Protein AF-A0A950CA52-F1 (afdb_monomer_lite)

Secondary structure (DSSP, 8-state):
------------------------PPPP----PEEEEEEEEEEEEETTEEEEEEEETTEEEEEEEEEEEEEEEEETTSPPEE--GGG--TT-EEEEEE-TTS-EEEEEEEEEEEEEEEEEEETTEEEETTS-EEEB-HHHHT--PPPPTT-EEEEEE-TTT--EEEEEEESSPPTTSGGG-EEEEEEEEE--TTS-TT---EEEEGGGTT-TTSEEPEEETTTEEEEEEEEETT-EEEEEEESSSGGGBEE-TTS-B-PPEEEE--TT-SEEEEEEE--EETTS--

Structure (mmCIF, N/CA/C/O backbone):
data_AF-A0A950CA52-F1
#
_entry.id   AF-A0A950CA52-F1
#
loop_
_atom_site.group_PDB
_atom_site.id
_atom_site.type_symbol
_atom_site.label_atom_id
_atom_site.label_alt_id
_atom_site.label_comp_id
_atom_site.label_asym_id
_atom_site.label_entity_id
_atom_site.label_seq_id
_atom_site.pdbx_PDB_ins_code
_atom_site.Cartn_x
_atom_site.Cartn_y
_atom_site.Cartn_z
_atom_site.occupancy
_atom_site.B_iso_or_equiv
_atom_site.auth_seq_id
_atom_site.auth_comp_id
_atom_site.auth_asym_id
_atom_site.auth_atom_id
_atom_site.pdbx_PDB_model_num
ATOM 1 N N . MET A 1 1 ? 35.021 -42.970 -104.831 1.00 37.47 1 MET A N 1
ATOM 2 C CA . MET A 1 1 ? 35.526 -41.781 -105.558 1.00 37.47 1 MET A CA 1
ATOM 3 C C . MET A 1 1 ? 34.521 -40.652 -105.396 1.00 37.47 1 MET A C 1
ATOM 5 O O . MET A 1 1 ? 33.370 -40.936 -105.665 1.00 37.47 1 MET A O 1
ATOM 9 N N . ARG A 1 2 ? 34.982 -39.444 -105.008 1.00 37.09 2 ARG A N 1
ATOM 10 C CA . ARG A 1 2 ? 34.342 -38.104 -105.144 1.00 37.09 2 ARG A CA 1
ATOM 11 C C . ARG A 1 2 ? 32.891 -37.949 -104.617 1.00 37.09 2 ARG A C 1
ATOM 13 O O . ARG A 1 2 ? 32.017 -38.696 -104.999 1.00 37.09 2 ARG A O 1
ATOM 20 N N . GLY A 1 3 ? 32.511 -36.960 -103.810 1.00 34.44 3 GLY A N 1
ATOM 21 C CA . GLY A 1 3 ? 33.174 -35.751 -103.340 1.00 34.44 3 GLY A CA 1
ATOM 22 C C . GLY A 1 3 ? 32.160 -34.774 -102.708 1.00 34.44 3 GLY A C 1
ATOM 23 O O . GLY A 1 3 ? 30.957 -34.956 -102.827 1.00 34.44 3 GLY A O 1
ATOM 24 N N . MET A 1 4 ? 32.726 -33.743 -102.074 1.00 33.34 4 MET A N 1
ATOM 25 C CA . MET A 1 4 ? 32.221 -32.375 -101.833 1.00 33.34 4 MET A CA 1
ATOM 26 C C . MET A 1 4 ? 30.939 -32.108 -101.011 1.00 33.34 4 MET A C 1
ATOM 28 O O . MET A 1 4 ? 29.815 -32.197 -101.483 1.00 33.34 4 MET A O 1
ATOM 32 N N . ARG A 1 5 ? 31.216 -31.642 -99.779 1.00 42.09 5 ARG A N 1
ATOM 33 C CA . ARG A 1 5 ? 30.709 -30.463 -99.034 1.00 42.09 5 ARG A CA 1
ATOM 34 C C . ARG A 1 5 ? 29.549 -29.654 -99.637 1.00 42.09 5 ARG A C 1
ATOM 36 O O . ARG A 1 5 ? 29.676 -29.228 -100.772 1.00 42.09 5 ARG A O 1
ATOM 43 N N . PHE A 1 6 ? 28.618 -29.212 -98.781 1.00 33.66 6 PHE A N 1
ATOM 44 C CA . PHE A 1 6 ? 28.333 -27.783 -98.536 1.00 33.66 6 PHE A CA 1
ATOM 45 C C . PHE A 1 6 ? 27.682 -27.578 -97.153 1.00 33.66 6 PHE A C 1
ATOM 47 O O . PHE A 1 6 ? 27.007 -28.457 -96.625 1.00 33.66 6 PHE A O 1
ATOM 54 N N . TRP A 1 7 ? 27.976 -26.428 -96.552 1.00 31.59 7 TRP A N 1
ATOM 55 C CA . TRP A 1 7 ? 27.647 -25.990 -95.192 1.00 31.59 7 TRP A CA 1
ATOM 56 C C . TRP A 1 7 ? 26.477 -25.000 -95.266 1.00 31.59 7 TRP A C 1
ATOM 58 O O . TRP A 1 7 ? 26.488 -24.149 -96.153 1.00 31.59 7 TRP A O 1
ATOM 68 N N . CYS A 1 8 ? 25.519 -25.046 -94.337 1.00 33.34 8 CYS A N 1
ATOM 69 C CA . CYS A 1 8 ? 24.632 -23.910 -94.073 1.00 33.34 8 CYS A CA 1
ATOM 70 C C . CYS A 1 8 ? 24.201 -23.915 -92.597 1.00 33.34 8 CYS A C 1
ATOM 72 O O . CYS A 1 8 ? 23.719 -24.922 -92.087 1.00 33.34 8 CYS A O 1
ATOM 74 N N . HIS A 1 9 ? 24.458 -22.802 -91.907 1.00 34.53 9 HIS A N 1
ATOM 75 C CA . HIS A 1 9 ? 24.122 -22.549 -90.504 1.00 34.53 9 HIS A CA 1
ATOM 76 C C . HIS A 1 9 ? 22.639 -22.196 -90.336 1.00 34.53 9 HIS A C 1
ATOM 78 O O . HIS A 1 9 ? 22.118 -21.374 -91.085 1.00 34.53 9 HIS A O 1
ATOM 84 N N . GLY A 1 10 ? 21.997 -22.743 -89.301 1.00 35.25 10 GLY A N 1
ATOM 85 C CA . GLY A 1 10 ? 20.674 -22.331 -88.834 1.00 35.25 10 GLY A CA 1
ATOM 86 C C . GLY A 1 10 ? 20.576 -22.496 -87.318 1.00 35.25 10 GLY A C 1
ATOM 87 O O . GLY A 1 10 ? 20.565 -23.616 -86.817 1.00 35.25 10 GLY A O 1
ATOM 88 N N . VAL A 1 11 ? 20.561 -21.372 -86.601 1.00 35.72 11 VAL A N 1
ATOM 89 C CA . VAL A 1 11 ? 20.401 -21.271 -85.142 1.00 35.72 11 VAL A CA 1
ATOM 90 C C . VAL A 1 11 ? 18.916 -21.419 -84.799 1.00 35.72 11 VAL A C 1
ATOM 92 O O . VAL A 1 11 ? 18.085 -20.700 -85.349 1.00 35.72 11 VAL A O 1
ATOM 95 N N . LEU A 1 12 ? 18.584 -22.342 -83.893 1.00 32.91 12 LEU A N 1
ATOM 96 C CA . LEU A 1 12 ? 17.225 -22.579 -83.403 1.00 32.91 12 LEU A CA 1
ATOM 97 C C . LEU A 1 12 ? 17.051 -21.886 -82.040 1.00 32.91 12 LEU A C 1
ATOM 99 O O . LEU A 1 12 ? 17.676 -22.284 -81.059 1.00 32.91 12 LEU A O 1
ATOM 103 N N . ILE A 1 13 ? 16.213 -20.848 -81.978 1.00 32.53 13 ILE A N 1
ATOM 104 C CA . ILE A 1 13 ? 15.772 -20.212 -80.728 1.00 32.53 13 ILE A CA 1
ATOM 105 C C . ILE A 1 13 ? 14.425 -20.836 -80.354 1.00 32.53 13 ILE A C 1
ATOM 107 O O . ILE A 1 13 ? 13.433 -20.649 -81.055 1.00 32.53 13 ILE A O 1
ATOM 111 N N . VAL A 1 14 ? 14.396 -21.591 -79.256 1.00 35.31 14 VAL A N 1
ATOM 112 C CA . VAL A 1 14 ? 13.169 -22.137 -78.663 1.00 35.31 14 VAL A CA 1
ATOM 113 C C . VAL A 1 14 ? 12.652 -21.132 -77.635 1.00 35.31 14 VAL A C 1
ATOM 115 O O . VAL A 1 14 ? 13.278 -20.915 -76.600 1.00 35.31 14 VAL A O 1
ATOM 118 N N . ALA A 1 15 ? 11.514 -20.505 -77.931 1.00 32.06 15 ALA A N 1
ATOM 119 C CA . ALA A 1 15 ? 10.781 -19.668 -76.990 1.00 32.06 15 ALA A CA 1
ATOM 120 C C . ALA A 1 15 ? 9.931 -20.562 -76.071 1.00 32.06 15 ALA A C 1
ATOM 122 O O . ALA A 1 15 ? 8.993 -21.214 -76.524 1.00 32.06 15 ALA A O 1
ATOM 123 N N . CYS A 1 16 ? 10.280 -20.603 -74.785 1.00 30.00 16 CYS A N 1
ATOM 124 C CA . CYS A 1 16 ? 9.509 -21.264 -73.736 1.00 30.00 16 CYS A CA 1
ATOM 125 C C . CYS A 1 16 ? 8.606 -20.220 -73.064 1.00 30.00 16 CYS A C 1
ATOM 127 O O . CYS A 1 16 ? 9.090 -19.326 -72.371 1.00 30.00 16 CYS A O 1
ATOM 129 N N . SER A 1 17 ? 7.299 -20.297 -73.306 1.00 34.66 17 SER A N 1
ATOM 130 C CA . SER A 1 17 ? 6.279 -19.466 -72.668 1.00 34.66 17 SER A CA 1
ATOM 131 C C . SER A 1 17 ? 5.801 -20.126 -71.370 1.00 34.66 17 SER A C 1
ATOM 133 O O . SER A 1 17 ? 4.960 -21.021 -71.386 1.00 34.66 17 SER A O 1
ATOM 135 N N . LEU A 1 18 ? 6.321 -19.666 -70.229 1.00 34.28 18 LEU A N 1
ATOM 136 C CA . LEU A 1 18 ? 5.752 -19.954 -68.910 1.00 34.28 18 LEU A CA 1
ATOM 137 C C . LEU A 1 18 ? 4.802 -18.821 -68.507 1.00 34.28 18 LEU A C 1
ATOM 139 O O . LEU A 1 18 ? 5.221 -17.687 -68.287 1.00 34.28 18 LEU A O 1
ATOM 143 N N . ALA A 1 19 ? 3.513 -19.144 -68.412 1.00 35.56 19 ALA A N 1
ATOM 144 C CA . ALA A 1 19 ? 2.508 -18.288 -67.802 1.00 35.56 19 ALA A CA 1
ATOM 145 C C . ALA A 1 19 ? 2.705 -18.283 -66.276 1.00 35.56 19 ALA A C 1
ATOM 147 O O . ALA A 1 19 ? 2.602 -19.324 -65.631 1.00 35.56 19 ALA A O 1
ATOM 148 N N . ALA A 1 20 ? 2.990 -17.116 -65.697 1.00 35.69 20 ALA A N 1
ATOM 149 C CA . ALA A 1 20 ? 3.020 -16.930 -64.251 1.00 35.69 20 ALA A CA 1
ATOM 150 C C . ALA A 1 20 ? 1.610 -16.572 -63.752 1.00 35.69 20 ALA A C 1
ATOM 152 O O . ALA A 1 20 ? 1.122 -15.468 -63.991 1.00 35.69 20 ALA A O 1
ATOM 153 N N . SER A 1 21 ? 0.950 -17.503 -63.059 1.00 34.03 21 SER A N 1
ATOM 154 C CA . SER A 1 21 ? -0.230 -17.206 -62.240 1.00 34.03 21 SER A CA 1
ATOM 155 C C . SER A 1 21 ? 0.193 -16.370 -61.033 1.00 34.03 21 SER A C 1
ATOM 157 O O . SER A 1 21 ? 0.837 -16.871 -60.115 1.00 34.03 21 SER A O 1
ATOM 159 N N . SER A 1 22 ? -0.186 -15.096 -61.011 1.00 31.53 22 SER A N 1
ATOM 160 C CA . SER A 1 22 ? -0.057 -14.220 -59.848 1.00 31.53 22 SER A CA 1
ATOM 161 C C . SER A 1 22 ? -1.222 -14.448 -58.883 1.00 31.53 22 SER A C 1
ATOM 163 O O . SER A 1 22 ? -2.223 -13.735 -58.883 1.00 31.53 22 SER A O 1
ATOM 165 N N . THR A 1 23 ? -1.093 -15.450 -58.015 1.00 36.75 23 THR A N 1
ATOM 166 C CA . THR A 1 23 ? -1.860 -15.468 -56.765 1.00 36.75 23 THR A CA 1
ATOM 167 C C . THR A 1 23 ? -1.258 -14.424 -55.832 1.00 36.75 23 THR A C 1
ATOM 169 O O . THR A 1 23 ? -0.203 -14.658 -55.241 1.00 36.75 23 THR A O 1
ATOM 172 N N . PHE A 1 24 ? -1.914 -13.270 -55.700 1.00 32.59 24 PHE A N 1
ATOM 173 C CA . PHE A 1 24 ? -1.653 -12.349 -54.598 1.00 32.59 24 PHE A CA 1
ATOM 174 C C . PHE A 1 24 ? -2.021 -13.060 -53.293 1.00 32.59 24 PHE A C 1
ATOM 176 O O . PHE A 1 24 ? -3.188 -13.129 -52.916 1.00 32.59 24 PHE A O 1
ATOM 183 N N . HIS A 1 25 ? -1.023 -13.614 -52.608 1.00 35.56 25 HIS A N 1
ATOM 184 C CA . HIS A 1 25 ? -1.151 -13.832 -51.176 1.00 35.56 25 HIS A CA 1
ATOM 185 C C . HIS A 1 25 ? -1.199 -12.448 -50.536 1.00 35.56 25 HIS A C 1
ATOM 187 O O . HIS A 1 25 ? -0.323 -11.618 -50.792 1.00 35.56 25 HIS A O 1
ATOM 193 N N . ALA A 1 26 ? -2.241 -12.184 -49.745 1.00 38.09 26 ALA A N 1
ATOM 194 C CA . ALA A 1 26 ? -2.252 -11.039 -48.850 1.00 38.09 26 ALA A CA 1
ATOM 195 C C . ALA A 1 26 ? -0.912 -11.018 -48.103 1.00 38.09 26 ALA A C 1
ATOM 197 O O . ALA A 1 26 ? -0.508 -12.041 -47.545 1.00 38.09 26 ALA A O 1
ATOM 198 N N . MET A 1 27 ? -0.202 -9.887 -48.158 1.00 32.41 27 MET A N 1
ATOM 199 C CA . MET A 1 27 ? 1.035 -9.716 -47.407 1.00 32.41 27 MET A CA 1
ATOM 200 C C . MET A 1 27 ? 0.738 -10.042 -45.947 1.00 32.41 27 MET A C 1
ATOM 202 O O . MET A 1 27 ? -0.089 -9.381 -45.316 1.00 32.41 27 MET A O 1
ATOM 206 N N . ALA A 1 28 ? 1.386 -11.083 -45.427 1.00 36.78 28 ALA A N 1
ATOM 207 C CA . ALA A 1 28 ? 1.455 -11.283 -43.995 1.00 36.78 28 ALA A CA 1
ATOM 208 C C . ALA A 1 28 ? 1.974 -9.973 -43.385 1.00 36.78 28 ALA A C 1
ATOM 210 O O . ALA A 1 28 ? 2.970 -9.412 -43.843 1.00 36.78 28 ALA A O 1
ATOM 211 N N . LYS A 1 29 ? 1.214 -9.454 -42.420 1.00 38.19 29 LYS A N 1
ATOM 212 C CA . LYS A 1 29 ? 1.507 -8.259 -41.629 1.00 38.19 29 LYS A CA 1
ATOM 213 C C . LYS A 1 29 ? 2.980 -8.301 -41.194 1.00 38.19 29 LYS A C 1
ATOM 215 O O . LYS A 1 29 ? 3.403 -9.306 -40.631 1.00 38.19 29 LYS A O 1
ATOM 220 N N . ALA A 1 30 ? 3.746 -7.262 -41.514 1.00 36.59 30 ALA A N 1
ATOM 221 C CA . ALA A 1 30 ? 5.161 -7.197 -41.174 1.00 36.59 30 ALA A CA 1
ATOM 222 C C . ALA A 1 30 ? 5.358 -7.275 -39.652 1.00 36.59 30 ALA A C 1
ATOM 224 O O . ALA A 1 30 ? 4.787 -6.466 -38.928 1.00 36.59 30 ALA A O 1
ATOM 225 N N . ASP A 1 31 ? 6.166 -8.231 -39.211 1.00 46.16 31 ASP A N 1
ATOM 226 C CA . ASP A 1 31 ? 7.075 -8.122 -38.065 1.00 46.16 31 ASP A CA 1
ATOM 227 C C . ASP A 1 31 ? 8.243 -9.090 -38.345 1.00 46.16 31 ASP A C 1
ATOM 229 O O . ASP A 1 31 ? 7.997 -10.175 -38.885 1.00 46.16 31 ASP A O 1
ATOM 233 N N . PRO A 1 32 ? 9.508 -8.689 -38.102 1.00 48.06 32 PRO A N 1
ATOM 234 C CA . PRO A 1 32 ? 9.930 -8.288 -36.763 1.00 48.06 32 PRO A CA 1
ATOM 235 C C . PRO A 1 32 ? 10.807 -7.025 -36.744 1.00 48.06 32 PRO A C 1
ATOM 237 O O . PRO A 1 32 ? 11.845 -6.952 -37.403 1.00 48.06 32 PRO A O 1
ATOM 240 N N . PHE A 1 33 ? 10.451 -6.046 -35.919 1.00 54.12 33 PHE A N 1
ATOM 241 C CA . PHE A 1 33 ? 11.505 -5.316 -35.215 1.00 54.12 33 PHE A CA 1
ATOM 242 C C . PHE A 1 33 ? 12.082 -6.290 -34.187 1.00 54.12 33 PHE A C 1
ATOM 244 O O . PHE A 1 33 ? 11.319 -6.898 -33.434 1.00 54.12 33 PHE A O 1
ATOM 251 N N . ASP A 1 34 ? 13.398 -6.503 -34.184 1.00 83.88 34 ASP A N 1
ATOM 252 C CA . ASP A 1 34 ? 14.007 -7.324 -33.139 1.00 83.88 34 ASP A CA 1
ATOM 253 C C . ASP A 1 34 ? 13.713 -6.652 -31.795 1.00 83.88 34 ASP A C 1
ATOM 255 O O . ASP A 1 34 ? 13.983 -5.462 -31.613 1.00 83.88 34 ASP A O 1
ATOM 259 N N . THR A 1 35 ? 13.113 -7.392 -30.863 1.00 92.50 35 THR A N 1
ATOM 260 C CA . THR A 1 35 ? 12.842 -6.885 -29.517 1.00 92.50 35 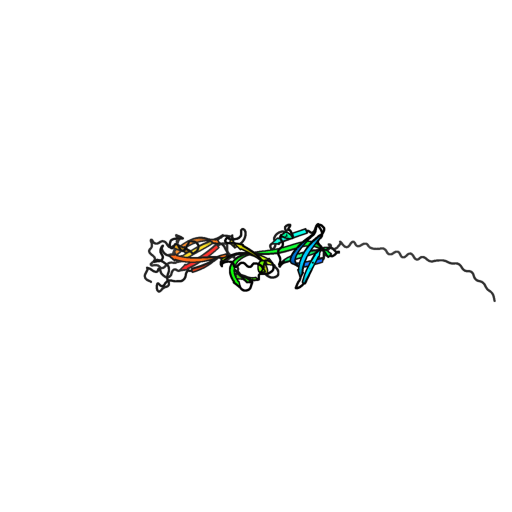THR A CA 1
ATOM 261 C C . THR A 1 35 ? 13.845 -7.431 -28.522 1.00 92.50 35 THR A C 1
ATOM 263 O O . THR A 1 35 ? 14.111 -8.634 -28.509 1.00 92.50 35 THR A O 1
ATOM 266 N N . VAL A 1 36 ? 14.336 -6.575 -27.630 1.00 94.25 36 VAL A N 1
ATOM 267 C CA . VAL A 1 36 ? 15.208 -6.975 -26.519 1.00 94.25 36 VAL A CA 1
ATOM 268 C C . VAL A 1 36 ? 14.496 -6.694 -25.205 1.00 94.25 36 VAL A C 1
ATOM 270 O O . VAL A 1 36 ? 14.234 -5.539 -24.879 1.00 94.25 36 VAL A O 1
ATOM 273 N N . GLN A 1 37 ? 14.198 -7.749 -24.446 1.00 95.00 37 GLN A N 1
ATOM 274 C CA . GLN A 1 37 ? 13.744 -7.635 -23.060 1.00 95.00 37 GLN A CA 1
ATOM 275 C C . GLN A 1 37 ? 14.956 -7.564 -22.135 1.00 95.00 37 GLN A C 1
ATOM 277 O O . GLN A 1 37 ? 15.859 -8.401 -22.229 1.00 95.00 37 GLN A O 1
ATOM 282 N N . ALA A 1 38 ? 14.984 -6.555 -21.272 1.00 95.81 38 ALA A N 1
ATOM 283 C CA . ALA A 1 38 ? 16.099 -6.299 -20.374 1.00 95.81 38 ALA A CA 1
ATOM 284 C C . ALA A 1 38 ? 15.666 -5.426 -19.185 1.00 95.81 38 ALA A C 1
ATOM 286 O O . ALA A 1 38 ? 14.547 -4.913 -19.146 1.00 95.81 38 ALA A O 1
ATOM 287 N N . LEU A 1 39 ? 16.572 -5.232 -18.229 1.00 96.88 39 LEU A N 1
ATOM 288 C CA . LEU A 1 39 ? 16.417 -4.263 -17.148 1.00 96.88 39 LEU A CA 1
ATOM 289 C C . LEU A 1 39 ? 17.141 -2.966 -17.507 1.00 96.88 39 LEU A C 1
ATOM 291 O O . LEU A 1 39 ? 18.290 -2.991 -17.949 1.00 96.88 39 LEU A O 1
ATOM 295 N N . TYR A 1 40 ? 16.494 -1.827 -17.301 1.00 97.81 40 TYR A N 1
ATOM 296 C CA . TYR A 1 40 ? 17.105 -0.518 -17.486 1.00 97.81 40 TYR A CA 1
ATOM 297 C C . TYR A 1 40 ? 18.274 -0.310 -16.516 1.00 97.81 40 TYR A C 1
ATOM 299 O O . TYR A 1 40 ? 18.193 -0.685 -15.346 1.00 97.81 40 TYR A O 1
ATOM 307 N N . VAL A 1 41 ? 19.361 0.308 -16.982 1.00 96.69 41 VAL A N 1
ATOM 308 C CA . VAL A 1 41 ? 20.508 0.675 -16.135 1.00 96.69 41 VAL A CA 1
ATOM 309 C C . VAL A 1 41 ? 20.702 2.186 -16.129 1.00 96.69 41 VAL A C 1
ATOM 311 O O . VAL A 1 41 ? 20.719 2.790 -15.058 1.00 96.69 41 VAL A O 1
ATOM 314 N N . SER A 1 42 ? 20.866 2.788 -17.306 1.00 95.88 42 SER A N 1
ATOM 315 C CA . SER A 1 42 ? 21.081 4.229 -17.458 1.00 95.88 42 SER A CA 1
ATOM 316 C C . SER A 1 42 ? 20.948 4.678 -18.910 1.00 95.88 42 SER A C 1
ATOM 318 O O . SER A 1 42 ? 21.019 3.878 -19.845 1.00 95.88 42 SER A O 1
ATOM 320 N N . GLU A 1 43 ? 20.841 5.984 -19.106 1.00 93.94 43 GLU A N 1
ATOM 321 C CA . GLU A 1 43 ? 20.917 6.661 -20.387 1.00 93.94 43 GLU A CA 1
ATOM 322 C C . GLU A 1 43 ? 22.178 7.526 -20.490 1.00 93.94 43 GLU A C 1
ATOM 324 O O . GLU A 1 43 ? 22.755 7.977 -19.49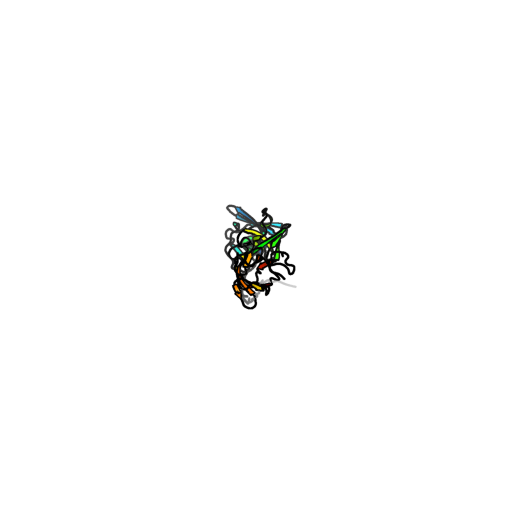9 1.00 93.94 43 GLU A O 1
ATOM 329 N N . ALA A 1 44 ? 22.598 7.800 -21.722 1.00 90.81 44 ALA A N 1
ATOM 330 C CA . ALA A 1 44 ? 23.544 8.869 -21.999 1.00 90.81 44 ALA A CA 1
ATOM 331 C C . ALA A 1 44 ? 23.084 9.649 -23.226 1.00 90.81 44 ALA A C 1
ATOM 333 O O . ALA A 1 44 ? 22.780 9.076 -24.272 1.00 90.81 44 ALA A O 1
ATOM 334 N N . THR A 1 45 ? 23.051 10.972 -23.105 1.00 82.56 45 THR A N 1
ATOM 335 C CA . THR A 1 45 ? 22.708 11.876 -24.203 1.00 82.56 45 THR A CA 1
ATOM 336 C C . THR A 1 45 ? 23.953 12.617 -24.670 1.00 82.56 45 THR A C 1
ATOM 338 O O . THR A 1 45 ? 24.541 13.389 -23.912 1.00 82.56 45 THR A O 1
ATOM 341 N N . ALA A 1 46 ? 24.333 12.417 -25.928 1.00 73.69 46 ALA A N 1
ATOM 342 C CA . ALA A 1 46 ? 25.302 13.241 -26.639 1.00 73.69 46 ALA A CA 1
ATOM 343 C C . ALA A 1 46 ? 24.575 14.121 -27.678 1.00 73.69 46 ALA A C 1
ATOM 345 O O . ALA A 1 46 ? 23.472 13.774 -28.102 1.00 73.69 46 ALA A O 1
ATOM 346 N N . PRO A 1 47 ? 25.182 15.230 -28.146 1.00 67.88 47 PRO A N 1
ATOM 347 C CA . PRO A 1 47 ? 24.543 16.168 -29.080 1.00 67.88 47 PRO A CA 1
ATOM 348 C C . PRO A 1 47 ? 24.000 15.543 -30.375 1.00 67.88 47 PRO A C 1
ATOM 350 O O . PRO A 1 47 ? 23.146 16.135 -31.027 1.00 67.88 47 PRO A O 1
ATOM 353 N N . THR A 1 48 ? 24.506 14.373 -30.767 1.00 68.62 48 THR A N 1
ATOM 354 C CA . THR A 1 48 ? 24.157 13.687 -32.019 1.00 68.62 48 THR A CA 1
ATOM 355 C C . THR A 1 48 ? 23.676 12.248 -31.827 1.00 68.62 48 THR A C 1
ATOM 357 O O . THR A 1 48 ? 23.343 11.598 -32.815 1.00 68.62 48 THR A O 1
ATOM 360 N N . ALA A 1 49 ? 23.647 11.730 -30.594 1.00 76.75 49 ALA A N 1
ATOM 361 C CA . ALA A 1 49 ? 23.247 10.353 -30.319 1.00 76.75 49 ALA A CA 1
ATOM 362 C C . ALA A 1 49 ? 22.822 10.180 -28.857 1.00 76.75 49 ALA A C 1
ATOM 364 O O . ALA A 1 49 ? 23.554 10.561 -27.943 1.00 76.75 49 ALA A O 1
ATOM 365 N N . ALA A 1 50 ? 21.667 9.556 -28.639 1.00 89.69 50 ALA A N 1
ATOM 366 C CA . ALA A 1 50 ? 21.302 9.010 -27.340 1.00 89.69 50 ALA A CA 1
ATOM 367 C C . ALA A 1 50 ? 21.667 7.523 -27.300 1.00 89.69 50 ALA A C 1
ATOM 369 O O . ALA A 1 50 ? 21.547 6.817 -28.306 1.00 89.69 50 ALA A O 1
ATOM 370 N N . THR A 1 51 ? 22.113 7.047 -26.144 1.00 94.88 51 THR A N 1
ATOM 371 C CA . THR A 1 51 ? 22.305 5.623 -25.884 1.00 94.88 51 THR A CA 1
ATOM 372 C C . THR A 1 51 ? 21.530 5.195 -24.656 1.00 94.88 51 THR A C 1
ATOM 374 O O . THR A 1 51 ? 21.458 5.938 -23.677 1.00 94.88 51 THR A O 1
ATOM 377 N N . ILE A 1 52 ? 21.038 3.964 -24.691 1.00 96.75 52 ILE A N 1
ATOM 378 C CA . ILE A 1 52 ? 20.430 3.285 -23.555 1.00 96.75 52 ILE A CA 1
ATOM 379 C C . ILE A 1 52 ? 21.315 2.115 -23.134 1.00 96.75 52 ILE A C 1
ATOM 381 O O . ILE A 1 52 ? 21.751 1.313 -23.964 1.00 96.75 52 ILE A O 1
ATOM 385 N N . THR A 1 53 ? 21.594 2.039 -21.839 1.00 97.50 53 THR A N 1
ATOM 386 C CA . THR A 1 53 ? 22.308 0.937 -21.203 1.00 97.50 53 THR A CA 1
ATOM 387 C C . THR A 1 53 ? 21.289 0.053 -20.507 1.00 97.50 53 THR A C 1
ATOM 389 O O . THR A 1 53 ? 20.498 0.529 -19.689 1.00 97.50 53 THR A O 1
ATOM 392 N N . VAL A 1 54 ? 21.313 -1.236 -20.824 1.00 97.44 54 VAL A N 1
ATOM 393 C CA . VAL A 1 54 ? 20.426 -2.238 -20.233 1.00 97.44 54 VAL A CA 1
ATOM 394 C C . VAL A 1 54 ? 21.223 -3.438 -19.745 1.00 97.44 54 VAL A C 1
ATOM 396 O O . VAL A 1 54 ? 22.303 -3.734 -20.255 1.00 97.44 54 VAL A O 1
ATOM 399 N N . GLN A 1 55 ? 20.682 -4.147 -18.766 1.00 95.88 55 GLN A N 1
ATOM 400 C CA . GLN A 1 55 ? 21.200 -5.418 -18.296 1.00 95.88 55 GLN A CA 1
ATOM 401 C C . GLN A 1 55 ? 20.297 -6.546 -18.793 1.00 95.88 55 GLN A C 1
ATOM 403 O O . GLN A 1 55 ? 19.098 -6.566 -18.519 1.00 95.88 55 GLN A O 1
ATOM 408 N N . GLN A 1 56 ? 20.888 -7.490 -19.514 1.00 92.31 56 GLN A N 1
ATOM 409 C CA . GLN A 1 56 ? 20.253 -8.734 -19.923 1.00 92.31 56 GLN A CA 1
ATOM 410 C C . GLN A 1 56 ? 21.028 -9.876 -19.272 1.00 92.31 56 GLN A C 1
ATOM 412 O O . GLN A 1 56 ? 22.231 -10.023 -19.506 1.00 92.31 56 GLN A O 1
ATOM 417 N N . ASP A 1 57 ? 20.354 -10.644 -18.420 1.00 85.62 57 ASP A N 1
ATOM 418 C CA . ASP A 1 57 ? 20.988 -11.630 -17.543 1.00 85.62 57 ASP A CA 1
ATOM 419 C C . ASP A 1 57 ? 22.141 -10.986 -16.737 1.00 85.62 57 ASP A C 1
ATOM 421 O O . ASP A 1 57 ? 21.947 -9.975 -16.060 1.00 85.62 57 ASP A O 1
ATOM 425 N N . ASP A 1 58 ? 23.360 -11.515 -16.852 1.00 86.19 58 ASP A N 1
ATOM 426 C CA . ASP A 1 58 ? 24.567 -10.992 -16.196 1.00 86.19 58 ASP A CA 1
ATOM 427 C C . ASP A 1 58 ? 25.400 -10.065 -17.105 1.00 86.19 58 ASP A C 1
ATOM 429 O O . ASP A 1 58 ? 26.575 -9.800 -16.835 1.00 86.19 58 ASP A O 1
ATOM 433 N N . ARG A 1 59 ? 24.836 -9.595 -18.226 1.00 93.25 59 ARG A N 1
ATOM 434 C CA . ARG A 1 59 ? 25.550 -8.774 -19.213 1.00 93.25 59 ARG A CA 1
ATOM 435 C C . ARG A 1 59 ? 24.956 -7.383 -19.330 1.00 93.25 59 ARG A C 1
ATOM 437 O O . ARG A 1 59 ? 23.759 -7.214 -19.535 1.00 93.25 59 ARG A O 1
ATOM 444 N N . VAL A 1 60 ? 25.832 -6.385 -19.283 1.00 95.56 60 VAL A N 1
ATOM 445 C CA . VAL A 1 60 ? 25.487 -4.993 -19.571 1.00 95.56 60 VAL A CA 1
ATOM 446 C C . VAL A 1 60 ? 25.698 -4.728 -21.057 1.00 95.56 60 VAL A C 1
ATOM 448 O O . VAL A 1 60 ? 26.780 -4.966 -21.593 1.00 95.56 60 VAL A O 1
ATOM 451 N N . MET A 1 61 ? 24.655 -4.231 -21.708 1.00 95.88 61 MET A N 1
ATOM 452 C CA . MET A 1 61 ? 24.605 -3.934 -23.133 1.00 95.88 61 MET A CA 1
ATOM 453 C C . MET A 1 61 ? 24.293 -2.453 -23.332 1.00 95.88 61 MET A C 1
ATOM 455 O O . MET A 1 61 ? 23.504 -1.874 -22.588 1.00 95.88 61 MET A O 1
ATOM 459 N N . VAL A 1 62 ? 24.890 -1.844 -24.355 1.00 96.00 62 VAL A N 1
ATOM 460 C CA . VAL A 1 62 ? 24.651 -0.444 -24.723 1.00 96.00 62 VAL A CA 1
ATOM 461 C C . VAL A 1 62 ? 24.120 -0.403 -26.146 1.00 96.00 62 VAL A C 1
ATOM 463 O O . VAL A 1 62 ? 24.737 -0.968 -27.048 1.00 96.00 62 VAL A O 1
ATOM 466 N N . TYR A 1 63 ? 23.005 0.291 -26.349 1.00 95.31 63 TYR A N 1
ATOM 467 C CA . TYR A 1 63 ? 22.389 0.472 -27.658 1.00 95.31 63 TYR A CA 1
ATOM 468 C C . TYR A 1 63 ? 22.318 1.948 -28.025 1.00 95.31 63 TYR A C 1
ATOM 470 O O . TYR A 1 63 ? 21.956 2.788 -27.201 1.00 95.31 63 TYR A O 1
ATOM 478 N N . SER A 1 64 ? 22.625 2.266 -29.280 1.00 95.31 64 SER A N 1
ATOM 479 C CA . SER A 1 64 ? 22.351 3.586 -29.847 1.00 95.31 64 SER A CA 1
ATOM 480 C C . SER A 1 64 ? 20.878 3.713 -30.219 1.00 95.31 64 SER A C 1
ATOM 482 O O . SER A 1 64 ? 20.261 2.759 -30.693 1.00 95.31 64 SER A O 1
ATOM 484 N N . MET A 1 65 ? 20.323 4.905 -30.034 1.00 94.75 65 MET A N 1
ATOM 485 C CA . MET A 1 65 ? 18.916 5.200 -30.287 1.00 94.75 65 MET A CA 1
ATOM 486 C C . MET A 1 65 ? 18.761 6.124 -31.489 1.00 94.75 65 MET A C 1
ATOM 488 O O . MET A 1 65 ? 19.618 6.975 -31.747 1.00 94.75 65 MET A O 1
ATOM 492 N N . THR A 1 66 ? 17.656 5.980 -32.214 1.00 93.31 66 THR A N 1
ATOM 493 C CA . THR A 1 66 ? 17.251 6.974 -33.208 1.00 93.31 66 THR A CA 1
ATOM 494 C C . THR A 1 66 ? 16.711 8.225 -32.513 1.00 93.31 66 THR A C 1
ATOM 496 O O . THR A 1 66 ? 16.237 8.180 -31.378 1.00 93.31 66 THR A O 1
ATOM 499 N N . THR A 1 67 ? 16.788 9.378 -33.180 1.00 89.75 67 THR A N 1
ATOM 500 C CA . THR A 1 67 ? 16.321 10.659 -32.616 1.00 89.75 67 THR A CA 1
ATOM 501 C C . THR A 1 67 ? 14.806 10.722 -32.425 1.00 89.75 67 THR A C 1
ATOM 503 O O . THR A 1 67 ? 14.320 11.555 -31.670 1.00 89.75 67 THR A O 1
ATOM 506 N N . ASP A 1 68 ? 14.067 9.872 -33.133 1.00 90.25 68 ASP A N 1
ATOM 507 C CA . ASP A 1 68 ? 12.611 9.741 -33.104 1.00 90.25 68 ASP A CA 1
ATOM 508 C C . ASP A 1 68 ? 12.134 8.537 -32.278 1.00 90.25 68 ASP A C 1
ATOM 510 O O . ASP A 1 68 ? 10.959 8.176 -32.351 1.00 90.25 68 ASP A O 1
ATOM 514 N N . ALA A 1 69 ? 13.025 7.914 -31.496 1.00 93.38 69 ALA A N 1
ATOM 515 C CA . ALA A 1 69 ? 12.682 6.735 -30.719 1.00 93.38 69 ALA A CA 1
ATOM 516 C C . ALA A 1 69 ? 11.516 7.015 -29.754 1.00 93.38 69 ALA A C 1
ATOM 518 O O . ALA A 1 69 ? 11.583 7.913 -28.911 1.00 93.38 69 ALA A O 1
ATOM 519 N N . ALA A 1 70 ? 10.443 6.232 -29.866 1.00 95.44 70 ALA A N 1
ATOM 520 C CA . ALA A 1 70 ? 9.248 6.417 -29.052 1.00 95.44 70 ALA A CA 1
ATOM 521 C C . ALA A 1 70 ? 9.417 5.766 -27.675 1.00 95.44 70 ALA A C 1
ATOM 523 O O . ALA A 1 70 ? 9.655 4.565 -27.581 1.00 95.44 70 ALA A O 1
ATOM 524 N N . ILE A 1 71 ? 9.244 6.539 -26.604 1.00 96.94 71 ILE A N 1
ATOM 525 C CA . ILE A 1 71 ? 9.288 6.023 -25.231 1.00 96.94 71 ILE A CA 1
ATOM 526 C C . ILE A 1 71 ? 7.868 5.944 -24.695 1.00 96.94 71 ILE A C 1
ATOM 528 O O . ILE A 1 71 ? 7.121 6.927 -24.760 1.00 96.94 71 ILE A O 1
ATOM 532 N N . ARG A 1 72 ? 7.481 4.780 -24.179 1.00 97.31 72 ARG A N 1
ATOM 533 C CA . ARG A 1 72 ? 6.153 4.557 -23.614 1.00 97.31 72 ARG A CA 1
ATOM 534 C C . ARG A 1 72 ? 6.236 3.801 -22.305 1.00 97.31 72 ARG A C 1
ATOM 536 O O . ARG A 1 72 ? 7.075 2.924 -22.135 1.00 97.31 72 ARG A O 1
ATOM 543 N N . GLU A 1 73 ? 5.311 4.107 -21.412 1.00 96.25 73 GLU A N 1
ATOM 544 C CA . GLU A 1 73 ? 5.176 3.422 -20.132 1.00 96.25 73 GLU A CA 1
ATOM 545 C C . GLU A 1 73 ? 3.717 3.071 -19.832 1.00 96.25 73 GLU A C 1
ATOM 547 O O . GLU A 1 73 ? 2.786 3.713 -20.339 1.00 96.25 73 GLU A O 1
ATOM 552 N N . ARG A 1 74 ? 3.506 2.034 -19.018 1.00 94.19 74 ARG A N 1
ATOM 553 C CA . ARG A 1 74 ? 2.196 1.720 -18.439 1.00 94.19 74 ARG A CA 1
ATOM 554 C C . ARG A 1 74 ? 2.316 0.994 -17.106 1.00 94.19 74 ARG A C 1
ATOM 556 O O . ARG A 1 74 ? 3.214 0.176 -16.900 1.00 94.19 74 ARG A O 1
ATOM 563 N N . SER A 1 75 ? 1.317 1.211 -16.252 1.00 92.06 75 SER A N 1
ATOM 564 C CA . SER A 1 75 ? 1.115 0.400 -15.055 1.00 92.06 75 SER A CA 1
ATOM 565 C C . SER A 1 75 ? 0.088 -0.709 -15.298 1.00 92.06 75 SER A C 1
ATOM 567 O O . SER A 1 75 ? -1.061 -0.424 -15.637 1.00 92.06 75 SER A O 1
ATOM 569 N N . GLY A 1 76 ? 0.481 -1.969 -15.108 1.00 87.12 76 GLY A N 1
ATOM 570 C CA . GLY A 1 76 ? -0.379 -3.136 -15.306 1.00 87.12 76 GLY A CA 1
ATOM 571 C C . GLY A 1 76 ? -0.991 -3.153 -16.708 1.00 87.12 76 GLY A C 1
ATOM 572 O O . GLY A 1 76 ? -0.268 -3.095 -17.704 1.00 87.12 76 GLY A O 1
ATOM 573 N N . ASP A 1 77 ? -2.323 -3.187 -16.765 1.00 85.94 77 ASP A N 1
ATOM 574 C CA . ASP A 1 77 ? -3.112 -3.184 -18.005 1.00 85.94 77 ASP A CA 1
ATOM 575 C C . ASP A 1 77 ? -3.609 -1.785 -18.411 1.00 85.94 77 ASP A C 1
ATOM 577 O O . ASP A 1 77 ? -4.478 -1.654 -19.277 1.00 85.94 77 ASP A O 1
ATOM 581 N N . ALA A 1 78 ? -3.085 -0.722 -17.791 1.00 89.88 78 ALA A N 1
ATOM 582 C CA . ALA A 1 78 ? -3.419 0.641 -18.181 1.00 89.88 78 ALA A CA 1
ATOM 583 C C . ALA A 1 78 ? -3.028 0.927 -19.643 1.00 89.88 78 ALA A C 1
ATOM 585 O O . ALA A 1 78 ? -2.176 0.263 -20.245 1.00 89.88 78 ALA A O 1
ATOM 586 N N . ALA A 1 79 ? -3.656 1.955 -20.215 1.00 93.62 79 ALA A N 1
ATOM 587 C CA . ALA A 1 79 ? -3.289 2.445 -21.535 1.0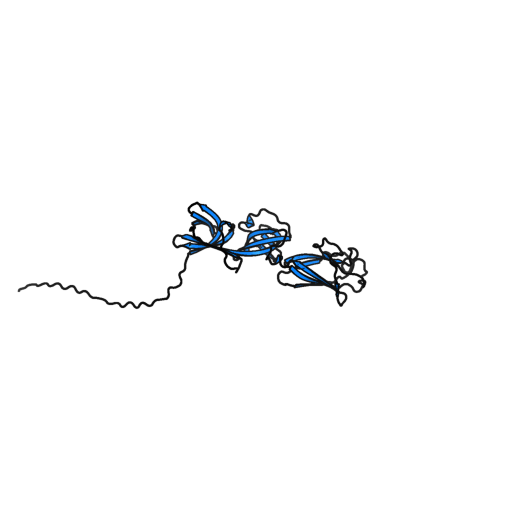0 93.62 79 ALA A CA 1
ATOM 588 C C . ALA A 1 79 ? -1.836 2.942 -21.538 1.00 93.62 79 ALA A C 1
ATOM 590 O O . ALA A 1 79 ? -1.400 3.592 -20.589 1.00 93.62 79 ALA A O 1
ATOM 591 N N . TRP A 1 80 ? -1.116 2.664 -22.626 1.00 95.50 80 TRP A N 1
ATOM 592 C CA . TRP A 1 80 ? 0.223 3.201 -22.848 1.00 95.50 80 TRP A CA 1
ATOM 593 C C . TRP A 1 80 ? 0.206 4.726 -22.852 1.00 95.50 80 TRP A C 1
ATOM 595 O O . TRP A 1 80 ? -0.643 5.348 -23.497 1.00 95.50 80 TRP A O 1
ATOM 605 N N . GLN A 1 81 ? 1.175 5.314 -22.164 1.00 95.81 81 GLN A N 1
ATOM 606 C CA . GLN A 1 81 ? 1.382 6.753 -22.099 1.00 95.81 81 GLN A CA 1
ATOM 607 C C . GLN A 1 81 ? 2.756 7.094 -22.670 1.00 95.81 81 GLN A C 1
ATOM 609 O O . GLN A 1 81 ? 3.669 6.272 -22.618 1.00 95.81 81 GLN A O 1
ATOM 614 N N . THR A 1 82 ? 2.905 8.294 -23.232 1.00 96.44 82 THR A N 1
ATOM 615 C CA . THR A 1 82 ? 4.217 8.799 -23.656 1.00 96.44 82 THR A CA 1
ATOM 616 C C . THR A 1 82 ? 5.103 9.001 -22.430 1.00 96.44 82 THR A C 1
ATOM 618 O O . THR A 1 82 ? 4.710 9.725 -21.515 1.00 96.44 82 THR A O 1
ATOM 621 N N . GLY A 1 83 ? 6.283 8.384 -22.436 1.00 92.56 83 GLY A N 1
ATOM 622 C CA . GLY A 1 83 ? 7.277 8.465 -21.367 1.00 92.56 83 GLY A CA 1
ATOM 623 C C . GLY A 1 83 ? 8.524 9.262 -21.763 1.00 92.56 83 GLY A C 1
ATOM 624 O O . GLY A 1 83 ? 8.591 9.874 -22.831 1.00 92.56 83 GLY A O 1
ATOM 625 N N . SER A 1 84 ? 9.533 9.227 -20.894 1.00 92.81 84 SER A N 1
ATOM 626 C CA . SER A 1 84 ? 10.871 9.785 -21.128 1.00 92.81 84 SER A CA 1
ATOM 627 C C . SER A 1 84 ? 11.922 8.839 -20.559 1.00 92.81 84 SER A C 1
ATOM 629 O O . SER A 1 84 ? 11.711 8.275 -19.489 1.00 92.81 84 SER A O 1
ATOM 631 N N . LEU A 1 85 ? 13.077 8.715 -21.221 1.00 91.81 85 LEU A N 1
ATOM 632 C CA . LEU A 1 85 ? 14.210 7.941 -20.690 1.00 91.81 85 LEU A CA 1
ATOM 633 C C . LEU A 1 85 ? 14.651 8.442 -19.315 1.00 91.81 85 LEU A C 1
ATOM 635 O O . LEU A 1 85 ? 14.941 7.643 -18.439 1.00 91.81 85 LEU A O 1
ATOM 639 N N . SER A 1 86 ? 14.604 9.759 -19.104 1.00 91.44 86 SER A N 1
ATOM 640 C CA . SER A 1 86 ? 14.984 10.394 -17.839 1.00 91.44 86 SER A CA 1
ATOM 641 C C . SER A 1 86 ? 14.051 10.076 -16.667 1.00 91.44 86 SER A C 1
ATOM 643 O O . SER A 1 86 ? 14.316 10.502 -15.546 1.00 91.44 86 SER A O 1
ATOM 645 N N . HIS A 1 87 ? 12.906 9.437 -16.924 1.00 92.00 87 HIS A N 1
ATOM 646 C CA . HIS A 1 87 ? 11.989 8.975 -15.883 1.00 92.00 87 HIS A CA 1
ATOM 647 C C . HIS A 1 87 ? 12.166 7.489 -15.569 1.00 92.00 87 HIS A C 1
ATOM 649 O O . HIS A 1 87 ? 11.628 7.037 -14.561 1.00 92.00 87 HIS A O 1
ATOM 655 N N . LEU A 1 88 ? 12.912 6.755 -16.400 1.00 95.50 88 LEU A N 1
ATOM 656 C CA . LEU A 1 88 ? 13.226 5.362 -16.133 1.00 95.50 88 LEU A CA 1
ATOM 657 C C . LEU A 1 88 ? 14.229 5.267 -14.988 1.00 95.50 88 LEU A C 1
ATOM 659 O O . LEU A 1 88 ? 15.120 6.107 -14.831 1.00 95.50 88 LEU A O 1
ATOM 663 N N . VAL A 1 89 ? 14.100 4.213 -14.195 1.00 96.25 89 VAL A N 1
ATOM 664 C CA . VAL A 1 89 ? 14.964 3.972 -13.037 1.00 96.25 89 VAL A CA 1
ATOM 665 C C . VAL A 1 89 ? 15.679 2.634 -13.155 1.00 96.25 89 VAL A C 1
ATOM 667 O O . VAL A 1 89 ? 15.194 1.692 -13.777 1.00 96.25 89 VAL A O 1
ATOM 670 N N . ALA A 1 90 ? 16.879 2.540 -12.578 1.00 96.62 90 ALA A N 1
ATOM 671 C CA . ALA A 1 90 ? 17.676 1.320 -12.655 1.00 96.62 90 ALA A CA 1
ATOM 672 C C . ALA A 1 90 ? 16.880 0.104 -12.142 1.00 96.62 90 ALA A C 1
ATOM 674 O O . ALA A 1 90 ? 16.245 0.172 -11.091 1.00 96.62 90 ALA A O 1
ATOM 675 N N . GLY A 1 91 ? 16.944 -1.014 -12.865 1.00 95.88 91 GLY A N 1
ATOM 676 C CA . GLY A 1 91 ? 16.186 -2.234 -12.586 1.00 95.88 91 GLY A CA 1
ATOM 677 C C . GLY A 1 91 ? 14.762 -2.256 -13.149 1.00 95.88 91 GLY A C 1
ATOM 678 O O . GLY A 1 91 ? 14.085 -3.265 -12.983 1.00 95.88 91 GLY A O 1
ATOM 679 N N . GLU A 1 92 ? 14.298 -1.193 -13.806 1.00 97.56 92 GLU A N 1
ATOM 680 C CA . GLU A 1 92 ? 12.977 -1.170 -14.436 1.00 97.56 92 GLU A CA 1
ATOM 681 C C . GLU A 1 92 ? 12.925 -2.088 -15.673 1.00 97.56 92 GLU A C 1
ATOM 683 O O . GLU A 1 92 ? 13.815 -2.008 -16.527 1.00 97.56 92 GLU A O 1
ATOM 688 N N . PRO A 1 93 ? 11.915 -2.967 -15.806 1.00 97.12 93 PRO A N 1
ATOM 689 C CA . PRO A 1 93 ? 11.791 -3.849 -16.960 1.00 97.12 93 PRO A CA 1
ATOM 690 C C . PRO A 1 93 ? 11.395 -3.067 -18.218 1.00 97.12 93 PRO A C 1
ATOM 692 O O . PRO A 1 93 ? 10.369 -2.381 -18.259 1.00 97.12 93 PRO A O 1
ATOM 695 N N . VAL A 1 94 ? 12.196 -3.222 -19.272 1.00 97.62 94 VAL A N 1
ATOM 696 C CA . VAL A 1 94 ? 11.997 -2.558 -20.562 1.00 97.62 94 VAL A CA 1
ATOM 697 C C . VAL A 1 94 ? 12.030 -3.549 -21.721 1.00 97.62 94 VAL A C 1
ATOM 699 O O . VAL A 1 94 ? 12.759 -4.542 -21.712 1.00 97.62 94 VAL A O 1
ATOM 702 N N . THR A 1 95 ? 11.251 -3.249 -22.757 1.00 97.25 95 THR A N 1
ATOM 703 C CA . THR A 1 95 ? 11.355 -3.874 -24.077 1.00 97.25 95 THR A CA 1
ATOM 704 C C . THR A 1 95 ? 11.866 -2.839 -25.069 1.00 97.25 95 THR A C 1
ATOM 706 O O . THR A 1 95 ? 11.209 -1.828 -25.320 1.00 97.25 95 THR A O 1
ATOM 709 N N . LEU A 1 96 ? 13.048 -3.084 -25.626 1.00 97.19 96 LEU A N 1
ATOM 710 C CA . LEU A 1 96 ? 13.622 -2.267 -26.690 1.00 97.19 96 LEU A CA 1
ATOM 711 C C . LEU A 1 96 ? 13.122 -2.771 -28.041 1.00 97.19 96 LEU A C 1
ATOM 713 O O . LEU A 1 96 ? 13.104 -3.978 -28.260 1.00 97.19 96 LEU A O 1
ATOM 717 N N . HIS A 1 97 ? 12.793 -1.858 -28.950 1.00 96.38 97 HIS A N 1
ATOM 718 C CA . HIS A 1 97 ? 12.413 -2.153 -30.335 1.00 96.38 97 HIS A CA 1
ATOM 719 C C . HIS A 1 97 ? 13.523 -1.701 -31.276 1.00 96.38 97 HIS A C 1
ATOM 721 O O . HIS A 1 97 ? 13.808 -0.503 -31.356 1.00 96.38 97 HIS A O 1
ATOM 727 N N . LEU A 1 98 ? 14.163 -2.632 -31.980 1.00 95.38 98 LEU A N 1
ATOM 728 C CA . LEU A 1 98 ? 15.321 -2.351 -32.824 1.00 95.38 98 LEU A CA 1
ATOM 729 C C . LEU A 1 98 ? 14.948 -2.378 -34.306 1.00 95.38 98 LEU A C 1
ATOM 731 O O . LEU A 1 98 ? 14.205 -3.244 -34.764 1.00 95.38 98 LEU A O 1
ATOM 735 N N . ASN A 1 99 ? 15.509 -1.451 -35.082 1.00 93.25 99 ASN A N 1
ATOM 736 C CA . ASN A 1 99 ? 15.454 -1.528 -36.541 1.00 93.25 99 ASN A CA 1
ATOM 737 C C . ASN A 1 99 ? 16.476 -2.538 -37.094 1.00 93.25 99 ASN A C 1
ATOM 739 O O . ASN A 1 99 ? 17.357 -3.011 -36.382 1.00 93.25 99 ASN A O 1
ATOM 743 N N . GLY A 1 100 ? 16.418 -2.809 -38.402 1.00 88.19 100 GLY A N 1
ATOM 744 C CA . GLY A 1 100 ? 17.337 -3.746 -39.066 1.00 88.19 100 GLY A CA 1
ATOM 745 C C . GLY A 1 100 ? 18.824 -3.351 -39.049 1.00 88.19 100 GLY A C 1
ATOM 746 O O . GLY A 1 100 ? 19.658 -4.136 -39.486 1.00 88.19 100 GLY A O 1
ATOM 747 N N . ALA A 1 101 ? 19.169 -2.153 -38.564 1.00 89.50 101 ALA A N 1
ATOM 748 C CA . ALA A 1 101 ? 20.544 -1.705 -38.346 1.00 89.50 101 ALA A CA 1
ATOM 749 C C . ALA A 1 101 ? 20.975 -1.779 -36.863 1.00 89.50 101 ALA A C 1
ATOM 751 O O . ALA A 1 101 ? 22.093 -1.389 -36.536 1.00 89.50 101 ALA A O 1
ATOM 752 N N . GLY A 1 102 ? 20.112 -2.279 -35.971 1.00 90.12 102 GLY A N 1
ATOM 753 C CA . GLY A 1 102 ? 20.394 -2.449 -34.544 1.00 90.12 102 GLY A CA 1
ATOM 754 C C . GLY A 1 102 ? 20.203 -1.190 -33.692 1.00 90.12 102 GLY A C 1
ATOM 755 O O . GLY A 1 102 ? 20.562 -1.199 -32.516 1.00 90.12 102 GLY A O 1
ATOM 756 N N . TYR A 1 103 ? 19.643 -0.111 -34.250 1.00 93.69 103 TYR A N 1
ATOM 757 C CA . TYR A 1 103 ? 19.310 1.087 -33.475 1.00 93.69 103 TYR A CA 1
ATOM 758 C C . TYR A 1 103 ? 17.952 0.934 -32.801 1.00 93.69 103 TYR A C 1
ATOM 760 O O . TYR A 1 103 ? 16.994 0.465 -33.419 1.00 93.69 103 TYR A O 1
ATOM 768 N N . VAL A 1 104 ? 17.855 1.404 -31.560 1.00 96.19 104 VAL A N 1
ATOM 769 C CA . VAL A 1 104 ? 16.597 1.435 -30.812 1.00 96.19 104 VAL A CA 1
ATOM 770 C C . VAL A 1 104 ? 15.702 2.534 -31.375 1.00 96.19 104 VAL A C 1
ATOM 772 O O . VAL A 1 104 ? 16.071 3.705 -31.391 1.00 96.19 104 VAL A O 1
ATOM 775 N N . THR A 1 105 ? 14.520 2.126 -31.817 1.00 95.56 105 THR A N 1
ATOM 776 C CA . THR A 1 105 ? 13.441 2.969 -32.357 1.00 95.56 105 THR A CA 1
ATOM 777 C C . THR A 1 105 ? 12.270 3.115 -31.387 1.00 95.56 105 THR A C 1
ATOM 779 O O . THR A 1 105 ? 11.377 3.932 -31.599 1.00 95.56 105 THR A O 1
ATOM 782 N N . GLY A 1 106 ? 12.271 2.360 -30.290 1.00 96.31 106 GLY A N 1
ATOM 783 C CA . GLY A 1 106 ? 11.307 2.539 -29.217 1.00 96.31 106 GLY A CA 1
ATOM 784 C C . GLY A 1 106 ? 11.683 1.789 -27.949 1.00 96.31 106 GLY A C 1
ATOM 785 O O . GLY A 1 106 ? 12.431 0.811 -27.994 1.00 96.31 106 GLY A O 1
ATOM 786 N N . VAL A 1 107 ? 11.158 2.260 -26.824 1.00 97.69 107 VAL A N 1
ATOM 787 C CA . VAL A 1 107 ? 11.327 1.662 -25.498 1.00 97.69 107 VAL A CA 1
ATOM 788 C C . VAL A 1 107 ? 9.965 1.601 -24.827 1.00 97.69 107 VAL A C 1
ATOM 790 O O . VAL A 1 107 ? 9.316 2.629 -24.643 1.00 97.69 107 VAL A O 1
ATOM 793 N N . ASP A 1 108 ? 9.559 0.397 -24.450 1.00 97.56 108 ASP A N 1
ATOM 794 C CA . ASP A 1 108 ? 8.325 0.137 -23.721 1.00 97.56 108 ASP A CA 1
ATOM 795 C C . ASP A 1 108 ? 8.660 -0.315 -22.294 1.00 97.56 108 ASP A C 1
ATOM 797 O O . ASP A 1 108 ? 9.260 -1.374 -22.110 1.00 97.56 108 ASP A O 1
ATOM 801 N N . ALA A 1 109 ? 8.257 0.463 -21.289 1.00 97.56 109 ALA A N 1
ATOM 802 C CA . ALA A 1 109 ? 8.377 0.121 -19.872 1.00 97.56 109 ALA A CA 1
ATOM 803 C C . ALA A 1 109 ? 7.025 -0.343 -19.305 1.00 97.56 109 ALA A C 1
ATOM 805 O O . ALA A 1 109 ? 5.996 0.312 -19.494 1.00 97.56 109 ALA A O 1
ATOM 806 N N . GLN A 1 110 ? 6.997 -1.478 -18.607 1.00 96.12 110 GLN A N 1
ATOM 807 C CA . GLN A 1 110 ? 5.766 -1.996 -18.005 1.00 96.12 110 GLN A CA 1
ATOM 808 C C . GLN A 1 110 ? 6.006 -2.493 -16.585 1.00 96.12 110 GLN A C 1
ATOM 810 O O . GLN A 1 110 ? 6.772 -3.423 -16.364 1.00 96.12 110 GLN A O 1
ATOM 815 N N . TYR A 1 111 ? 5.260 -1.941 -15.634 1.00 95.75 111 TYR A N 1
ATOM 816 C CA . TYR A 1 111 ? 5.411 -2.246 -14.213 1.00 95.75 111 TYR A CA 1
ATOM 817 C C . TYR A 1 111 ? 4.064 -2.384 -13.507 1.00 95.75 111 TYR A C 1
ATOM 819 O O . TYR A 1 111 ? 3.027 -1.961 -14.007 1.00 95.75 111 TYR A O 1
ATOM 827 N N . THR A 1 112 ? 4.054 -2.953 -12.307 1.00 92.94 112 THR A N 1
ATOM 828 C CA . THR A 1 112 ? 2.889 -2.951 -11.412 1.00 92.94 112 THR A CA 1
ATOM 829 C C . THR A 1 112 ? 3.123 -1.975 -10.270 1.00 92.94 112 THR A C 1
ATOM 831 O O . THR A 1 112 ? 4.170 -2.011 -9.631 1.00 92.94 112 THR A O 1
ATOM 834 N N . VAL A 1 113 ? 2.142 -1.119 -9.977 1.00 91.75 113 VAL A N 1
ATOM 835 C CA . VAL A 1 113 ? 2.197 -0.244 -8.799 1.00 91.75 113 VAL A CA 1
ATOM 836 C C . VAL A 1 113 ? 1.538 -0.944 -7.616 1.00 91.75 113 VAL A C 1
ATOM 838 O O . VAL A 1 113 ? 0.358 -1.291 -7.666 1.00 91.75 113 VAL A O 1
ATOM 841 N N . VAL A 1 114 ? 2.278 -1.101 -6.518 1.00 88.44 114 VAL A N 1
ATOM 842 C CA . VAL A 1 114 ? 1.767 -1.665 -5.261 1.00 88.44 114 VAL A CA 1
ATOM 843 C C . VAL A 1 114 ? 1.854 -0.614 -4.162 1.00 88.44 114 VAL A C 1
ATOM 845 O O . VAL A 1 114 ? 2.941 -0.170 -3.802 1.00 88.44 114 VAL A O 1
ATOM 848 N N . THR A 1 115 ? 0.714 -0.236 -3.578 1.00 88.38 115 THR A N 1
ATOM 849 C CA . THR A 1 115 ? 0.687 0.587 -2.358 1.00 88.38 115 THR A CA 1
ATOM 850 C C . THR A 1 115 ? 0.397 -0.276 -1.133 1.00 88.38 115 THR A C 1
ATOM 852 O O . THR A 1 115 ? -0.650 -0.925 -1.075 1.00 88.38 115 THR A O 1
ATOM 855 N N . THR A 1 116 ? 1.291 -0.269 -0.147 1.00 85.31 116 THR A N 1
ATOM 856 C CA . THR A 1 116 ? 1.241 -1.157 1.029 1.00 85.31 116 THR A CA 1
ATOM 857 C C . THR A 1 116 ? 1.818 -0.470 2.280 1.00 85.31 116 THR A C 1
ATOM 859 O O . THR A 1 116 ? 2.265 0.675 2.202 1.00 85.31 116 THR A O 1
ATOM 862 N N . ARG A 1 117 ? 1.767 -1.110 3.457 1.00 86.19 117 ARG A N 1
ATOM 863 C CA . ARG A 1 117 ? 2.443 -0.618 4.674 1.00 86.19 117 ARG A CA 1
ATOM 864 C C . ARG A 1 117 ? 3.574 -1.545 5.074 1.00 86.19 117 ARG A C 1
ATOM 866 O O . ARG A 1 117 ? 3.406 -2.762 5.064 1.00 86.19 117 ARG A O 1
ATOM 873 N N . LEU A 1 118 ? 4.696 -0.966 5.489 1.00 87.56 118 LEU A N 1
ATOM 874 C CA . LEU A 1 118 ? 5.833 -1.721 6.001 1.00 87.56 118 LEU A CA 1
ATOM 875 C C . LEU A 1 118 ? 5.467 -2.427 7.316 1.00 87.56 118 LEU A C 1
ATOM 877 O O . LEU A 1 118 ? 5.075 -1.768 8.276 1.00 87.56 118 LEU A O 1
ATOM 881 N N . ILE A 1 119 ? 5.620 -3.749 7.384 1.00 81.12 119 ILE A N 1
ATOM 882 C CA . ILE A 1 119 ? 5.541 -4.518 8.640 1.00 81.12 119 ILE A CA 1
ATOM 883 C C . ILE A 1 119 ? 6.937 -4.721 9.212 1.00 81.12 119 ILE A C 1
ATOM 885 O O . ILE A 1 119 ? 7.136 -4.563 10.411 1.00 81.12 119 ILE A O 1
ATOM 889 N N . THR A 1 120 ? 7.890 -5.093 8.359 1.00 86.25 120 THR A N 1
ATOM 890 C CA . THR A 1 120 ? 9.302 -5.243 8.713 1.00 86.25 120 THR A CA 1
ATOM 891 C C . THR A 1 120 ? 10.155 -5.247 7.446 1.00 86.25 120 THR A C 1
ATOM 893 O O . THR A 1 120 ? 9.650 -5.531 6.357 1.00 86.25 120 THR A O 1
ATOM 896 N N . SER A 1 121 ? 11.443 -4.949 7.583 1.00 87.62 121 SER A N 1
ATOM 897 C CA . SER A 1 121 ? 12.436 -5.116 6.526 1.00 87.62 121 SER A CA 1
ATOM 898 C C . SER A 1 121 ? 13.611 -5.946 7.030 1.00 87.62 121 SER A C 1
ATOM 900 O O . SER A 1 121 ? 14.021 -5.839 8.186 1.00 87.62 121 SER A O 1
ATOM 902 N N . HIS A 1 122 ? 14.139 -6.816 6.172 1.00 84.88 122 HIS A N 1
ATOM 903 C CA . HIS A 1 122 ? 15.282 -7.660 6.509 1.00 84.88 122 HIS A CA 1
ATOM 904 C C . HIS A 1 122 ? 16.004 -8.119 5.241 1.00 84.88 122 HIS A C 1
ATOM 906 O O . HIS A 1 122 ? 15.360 -8.599 4.313 1.00 84.88 122 HIS A O 1
ATOM 912 N N . ASN A 1 123 ? 17.335 -7.991 5.199 1.00 87.62 123 ASN A N 1
ATOM 913 C CA . ASN A 1 123 ? 18.190 -8.462 4.098 1.00 87.62 123 ASN A CA 1
ATOM 914 C C . ASN A 1 123 ? 17.709 -8.060 2.688 1.00 87.62 123 ASN A C 1
ATOM 916 O O . ASN A 1 123 ? 17.681 -8.886 1.779 1.00 87.62 123 ASN A O 1
ATOM 920 N N . GLY A 1 124 ? 17.301 -6.800 2.509 1.00 88.94 124 GLY A N 1
ATOM 921 C CA . GLY A 1 124 ? 16.817 -6.296 1.218 1.00 88.94 124 GLY A CA 1
ATOM 922 C C . GLY A 1 124 ? 15.393 -6.730 0.855 1.00 88.94 124 GLY A C 1
ATOM 923 O O . GLY A 1 124 ? 14.967 -6.500 -0.269 1.00 88.94 124 GLY A O 1
ATOM 924 N N . TYR A 1 125 ? 14.645 -7.332 1.783 1.00 93.25 125 TYR A N 1
ATOM 925 C CA . TYR A 1 125 ? 13.223 -7.625 1.615 1.00 93.25 125 TYR A CA 1
ATOM 926 C C . TYR A 1 125 ? 12.356 -6.684 2.444 1.00 93.25 125 TYR A C 1
ATOM 928 O O . TYR A 1 125 ? 12.691 -6.357 3.586 1.00 93.25 125 TYR A O 1
ATOM 936 N N . LEU A 1 126 ? 11.200 -6.324 1.892 1.00 90.56 126 LEU A N 1
ATOM 937 C CA . LEU A 1 126 ? 10.111 -5.648 2.587 1.00 90.56 126 LEU A CA 1
ATOM 938 C C . LEU A 1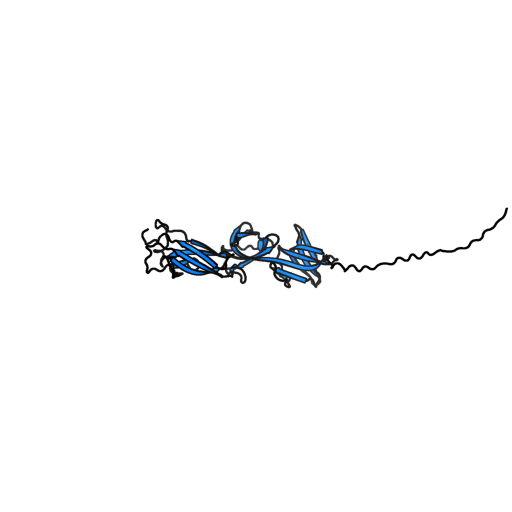 126 ? 8.963 -6.629 2.793 1.00 90.56 126 LEU A C 1
ATOM 940 O O . LEU A 1 126 ? 8.409 -7.142 1.825 1.00 90.56 126 LEU A O 1
ATOM 944 N N . ILE A 1 127 ? 8.579 -6.865 4.043 1.00 85.44 127 ILE A N 1
ATOM 945 C CA . ILE A 1 127 ? 7.365 -7.607 4.388 1.00 85.44 127 ILE A CA 1
ATOM 946 C C . ILE A 1 127 ? 6.289 -6.582 4.710 1.00 85.44 127 ILE A C 1
ATOM 948 O O . ILE A 1 127 ? 6.516 -5.653 5.493 1.00 85.44 127 ILE A O 1
ATOM 952 N N . THR A 1 128 ? 5.122 -6.728 4.089 1.00 84.38 128 THR A N 1
ATOM 953 C CA . THR A 1 128 ? 4.125 -5.656 4.064 1.00 84.38 128 THR A CA 1
ATOM 954 C C . THR A 1 128 ? 2.721 -6.145 4.407 1.00 84.38 128 THR A C 1
ATOM 956 O O . THR A 1 128 ? 2.463 -7.347 4.462 1.00 84.38 128 THR A O 1
ATOM 959 N N . THR A 1 129 ? 1.788 -5.221 4.650 1.00 74.06 129 THR A N 1
ATOM 960 C CA . THR A 1 129 ? 0.403 -5.559 5.026 1.00 74.06 129 THR A CA 1
ATOM 961 C C . THR A 1 129 ? -0.419 -6.221 3.924 1.00 74.06 129 THR A C 1
ATOM 963 O O . THR A 1 129 ? -1.503 -6.719 4.219 1.00 74.06 129 THR A O 1
ATOM 966 N N . SER A 1 130 ? 0.092 -6.315 2.691 1.00 67.62 130 SER A N 1
ATOM 967 C CA . SER A 1 130 ? -0.491 -7.183 1.659 1.00 67.62 130 SER A CA 1
ATOM 968 C C . SER A 1 130 ? -0.246 -8.677 1.921 1.00 67.62 130 SER A C 1
ATOM 970 O O . SER A 1 130 ? -0.817 -9.518 1.234 1.00 67.62 130 SER A O 1
ATOM 972 N N . GLY A 1 131 ? 0.613 -9.024 2.888 1.00 65.62 131 GLY A N 1
ATOM 973 C CA . GLY A 1 131 ? 1.062 -10.396 3.139 1.00 65.62 131 GLY A CA 1
ATOM 974 C C . GLY A 1 131 ? 2.176 -10.861 2.196 1.00 65.62 131 GLY A C 1
ATOM 975 O O . GLY A 1 131 ? 2.692 -11.961 2.370 1.00 65.62 131 GLY A O 1
ATOM 976 N N . GLN A 1 132 ? 2.575 -10.030 1.228 1.00 77.50 132 GLN A N 1
ATOM 977 C CA . GLN A 1 132 ? 3.676 -10.313 0.310 1.00 77.50 132 GLN A CA 1
ATOM 978 C C . GLN A 1 132 ? 5.010 -9.793 0.856 1.00 77.50 132 GLN A C 1
ATOM 980 O O . GLN A 1 132 ? 5.069 -8.771 1.554 1.00 77.50 132 GLN A O 1
ATOM 985 N N . ALA A 1 133 ? 6.077 -10.503 0.492 1.00 87.94 133 ALA A N 1
ATOM 986 C CA . ALA A 1 133 ? 7.450 -10.052 0.639 1.00 87.94 133 ALA A CA 1
ATOM 987 C C . ALA A 1 133 ? 7.960 -9.551 -0.719 1.00 87.94 133 ALA A C 1
ATOM 989 O O . ALA A 1 133 ? 7.864 -10.273 -1.707 1.00 87.94 133 ALA A O 1
ATOM 990 N N . PHE A 1 134 ? 8.512 -8.342 -0.755 1.00 93.81 134 PHE A N 1
ATOM 991 C CA . PHE A 1 134 ? 9.102 -7.748 -1.955 1.00 93.81 134 PHE A CA 1
ATOM 992 C C . PHE A 1 134 ? 10.615 -7.692 -1.799 1.00 93.81 134 PHE A C 1
ATOM 994 O O . PHE A 1 134 ? 11.108 -7.066 -0.858 1.00 93.81 134 PHE A O 1
ATOM 1001 N N . ARG A 1 135 ? 11.351 -8.333 -2.709 1.00 95.69 135 ARG A N 1
ATOM 1002 C CA . ARG A 1 135 ? 12.803 -8.162 -2.805 1.00 95.69 135 ARG A CA 1
ATOM 1003 C C . ARG A 1 135 ? 13.098 -6.821 -3.468 1.00 95.69 135 ARG A C 1
ATOM 1005 O O . ARG A 1 135 ? 12.522 -6.526 -4.511 1.00 95.69 135 ARG A O 1
ATOM 1012 N N . LEU A 1 136 ? 13.975 -6.027 -2.864 1.00 96.06 136 LEU A N 1
ATOM 1013 C CA . LEU A 1 136 ? 14.437 -4.769 -3.437 1.00 96.06 136 LEU A CA 1
ATOM 1014 C C . LEU A 1 136 ? 15.571 -5.028 -4.428 1.00 96.06 136 LEU A C 1
ATOM 1016 O O . LEU A 1 136 ? 16.557 -5.690 -4.093 1.00 96.06 136 LEU A O 1
ATOM 1020 N N . VAL A 1 137 ? 15.434 -4.474 -5.628 1.00 95.25 137 VAL A N 1
ATOM 1021 C CA . VAL A 1 137 ? 16.421 -4.518 -6.715 1.00 95.25 137 VAL A CA 1
ATOM 1022 C C . VAL A 1 137 ? 16.596 -3.130 -7.321 1.00 95.25 137 VAL A C 1
ATOM 1024 O O . VAL A 1 137 ? 15.932 -2.185 -6.901 1.00 95.25 137 VAL A O 1
ATOM 1027 N N . GLY A 1 138 ? 17.518 -2.984 -8.275 1.00 94.56 138 GLY A N 1
ATOM 1028 C CA . GLY A 1 138 ? 17.658 -1.739 -9.029 1.00 94.56 138 GLY A CA 1
ATOM 1029 C C . GLY A 1 138 ? 17.848 -0.507 -8.139 1.00 94.56 138 GLY A C 1
ATOM 1030 O O . GLY A 1 138 ? 18.636 -0.533 -7.188 1.00 94.56 138 GLY A O 1
ATOM 1031 N N . ALA A 1 139 ? 17.101 0.556 -8.432 1.00 96.00 139 ALA A N 1
ATOM 1032 C CA . ALA A 1 139 ? 17.095 1.796 -7.665 1.00 96.00 139 ALA A CA 1
ATOM 1033 C C . ALA A 1 139 ? 16.629 1.584 -6.214 1.00 96.00 139 ALA A C 1
ATOM 1035 O O . ALA A 1 139 ? 17.240 2.125 -5.289 1.00 96.00 139 ALA A O 1
ATOM 1036 N N . ALA A 1 140 ? 15.622 0.738 -5.983 1.00 95.81 140 ALA A N 1
ATOM 1037 C CA . ALA A 1 140 ? 15.117 0.447 -4.643 1.00 95.81 140 ALA A CA 1
ATOM 1038 C C . ALA A 1 140 ? 16.169 -0.198 -3.730 1.00 95.81 140 ALA A C 1
ATOM 1040 O O . ALA A 1 140 ? 16.217 0.100 -2.537 1.00 95.81 140 ALA A O 1
ATOM 1041 N N . ALA A 1 141 ? 17.045 -1.045 -4.277 1.00 94.75 141 ALA A N 1
ATOM 1042 C CA . ALA A 1 141 ? 18.140 -1.652 -3.516 1.00 94.75 141 ALA A CA 1
ATOM 1043 C C . ALA A 1 141 ? 19.210 -0.638 -3.074 1.00 94.75 141 ALA A C 1
ATOM 1045 O O . ALA A 1 141 ? 19.952 -0.908 -2.130 1.00 94.75 141 ALA A O 1
ATOM 1046 N N . GLN A 1 142 ? 19.292 0.522 -3.733 1.00 93.12 142 GLN A N 1
ATOM 1047 C CA . GLN A 1 142 ? 20.236 1.587 -3.382 1.00 93.12 142 GLN A CA 1
ATOM 1048 C C . GLN A 1 142 ? 19.700 2.527 -2.297 1.00 93.12 142 GLN A C 1
ATOM 1050 O O . GLN A 1 142 ? 20.431 3.395 -1.814 1.00 93.12 142 GLN A O 1
ATOM 1055 N N . VAL A 1 143 ? 18.438 2.375 -1.883 1.00 89.75 143 VAL A N 1
ATOM 1056 C CA . VAL A 1 143 ? 17.853 3.220 -0.843 1.00 89.75 143 VAL A CA 1
ATOM 1057 C C . VAL A 1 143 ? 18.454 2.860 0.517 1.00 89.75 143 VAL A C 1
ATOM 1059 O O . VAL A 1 143 ? 18.115 1.853 1.130 1.00 89.75 143 VAL A O 1
ATOM 1062 N N . GLN A 1 144 ? 19.335 3.726 1.022 1.00 80.62 144 GLN A N 1
ATOM 1063 C CA . GLN A 1 144 ? 20.015 3.552 2.316 1.00 80.62 144 GLN A CA 1
ATOM 1064 C C . GLN A 1 144 ? 19.153 3.956 3.527 1.00 80.62 144 GLN A C 1
ATOM 1066 O O . GLN A 1 144 ? 19.627 3.968 4.663 1.00 80.62 144 GLN A O 1
ATOM 1071 N N . GLN A 1 145 ? 17.892 4.327 3.303 1.00 80.12 145 GLN A N 1
ATOM 1072 C CA . GLN A 1 145 ? 17.011 4.822 4.351 1.00 80.12 145 GLN A CA 1
ATOM 1073 C C . GLN A 1 145 ? 16.331 3.676 5.106 1.00 80.12 145 GLN A C 1
ATOM 1075 O O . GLN A 1 145 ? 15.657 2.834 4.519 1.00 80.12 145 GLN A O 1
ATOM 1080 N N . THR A 1 146 ? 16.411 3.714 6.435 1.00 85.56 146 THR A N 1
ATOM 1081 C CA . THR A 1 146 ? 15.546 2.900 7.295 1.00 85.56 146 THR A CA 1
ATOM 1082 C C . THR A 1 146 ? 14.193 3.584 7.452 1.00 85.56 146 THR A C 1
ATOM 1084 O O . THR A 1 146 ? 14.119 4.737 7.886 1.00 85.56 146 THR A O 1
ATOM 1087 N N . TRP A 1 147 ? 13.109 2.875 7.149 1.00 88.62 147 TRP A N 1
ATOM 1088 C CA . TRP A 1 147 ? 11.754 3.382 7.361 1.00 88.62 147 TRP A CA 1
ATOM 1089 C C . TRP A 1 147 ? 11.150 2.848 8.664 1.00 88.62 147 TRP A C 1
ATOM 1091 O O . TRP A 1 147 ? 11.277 1.655 8.952 1.00 88.62 147 TRP A O 1
ATOM 1101 N N . PRO A 1 148 ? 10.446 3.688 9.445 1.00 87.31 148 PRO A N 1
ATOM 1102 C CA . PRO A 1 148 ? 9.663 3.219 10.582 1.00 87.31 148 PRO A CA 1
ATOM 1103 C C . PRO A 1 148 ? 8.631 2.162 10.171 1.00 87.31 148 PRO A C 1
ATOM 1105 O O . PRO A 1 148 ? 8.061 2.220 9.076 1.00 87.31 148 PRO A O 1
ATOM 1108 N N . LEU A 1 149 ? 8.324 1.224 11.067 1.00 83.50 149 LEU A N 1
ATOM 1109 C CA . LEU A 1 149 ? 7.233 0.279 10.833 1.00 83.50 149 LEU A CA 1
ATOM 1110 C C . LEU A 1 149 ? 5.906 1.032 10.671 1.00 83.50 149 LEU A C 1
ATOM 1112 O O . LEU A 1 149 ? 5.659 2.052 11.311 1.00 83.50 149 LEU A O 1
ATOM 1116 N N . GLY A 1 150 ? 5.046 0.528 9.794 1.00 76.81 150 GLY A N 1
ATOM 1117 C CA . GLY A 1 150 ? 3.775 1.147 9.440 1.00 76.81 150 GLY A CA 1
ATOM 1118 C C . GLY A 1 150 ? 3.868 2.265 8.398 1.00 76.81 150 GLY A C 1
ATOM 1119 O O . GLY A 1 150 ? 2.807 2.776 8.030 1.00 76.81 150 GLY A O 1
ATOM 1120 N N . THR A 1 151 ? 5.070 2.613 7.915 1.00 86.94 151 THR A N 1
ATOM 1121 C CA . THR A 1 151 ? 5.287 3.562 6.806 1.00 86.94 151 THR A CA 1
ATOM 1122 C C . THR A 1 151 ? 4.519 3.124 5.562 1.00 86.94 151 THR A C 1
ATOM 1124 O O . THR A 1 151 ? 4.500 1.935 5.234 1.00 86.94 151 THR A O 1
ATOM 1127 N N . PHE A 1 152 ? 3.884 4.074 4.873 1.00 88.25 152 PHE A N 1
ATOM 1128 C CA . PHE A 1 152 ? 3.229 3.813 3.597 1.00 88.25 152 PHE A CA 1
ATOM 1129 C C . PHE A 1 152 ? 4.283 3.718 2.506 1.00 88.25 152 PHE A C 1
ATOM 1131 O O . PHE A 1 152 ? 5.142 4.588 2.391 1.00 88.25 152 PHE A O 1
ATOM 1138 N N . LEU A 1 153 ? 4.194 2.670 1.700 1.00 92.19 153 LEU A N 1
ATOM 1139 C CA . LEU A 1 153 ? 5.102 2.400 0.600 1.00 92.19 153 LEU A CA 1
ATOM 1140 C C . LEU A 1 153 ? 4.322 2.391 -0.708 1.00 92.19 153 LEU A C 1
ATOM 1142 O O . LEU A 1 153 ? 3.217 1.846 -0.762 1.00 92.19 153 LEU A O 1
ATOM 1146 N N . ARG A 1 154 ? 4.914 2.963 -1.752 1.00 93.56 154 ARG A N 1
ATOM 1147 C CA . ARG A 1 154 ? 4.528 2.761 -3.147 1.00 93.56 154 ARG A CA 1
ATOM 1148 C C . ARG A 1 154 ? 5.708 2.106 -3.843 1.00 93.56 154 ARG A C 1
ATOM 1150 O O . ARG A 1 154 ? 6.775 2.705 -3.912 1.00 93.56 154 ARG A O 1
ATOM 1157 N N . LEU A 1 155 ? 5.507 0.883 -4.309 1.00 94.00 155 LEU A N 1
ATOM 1158 C CA . LEU A 1 155 ? 6.502 0.085 -5.010 1.00 94.00 155 LEU A CA 1
ATOM 1159 C C . LEU A 1 155 ? 6.162 0.069 -6.495 1.00 94.00 155 LEU A C 1
ATOM 1161 O O . LEU A 1 155 ? 4.990 -0.117 -6.838 1.00 94.00 155 LEU A O 1
ATOM 1165 N N . HIS A 1 156 ? 7.168 0.218 -7.350 1.00 96.00 156 HIS A N 1
ATOM 1166 C CA . HIS A 1 156 ? 7.070 -0.243 -8.730 1.00 96.00 156 HIS A CA 1
ATOM 1167 C C . HIS A 1 156 ? 7.718 -1.620 -8.807 1.00 96.00 156 HIS A C 1
ATOM 1169 O O . HIS A 1 156 ? 8.857 -1.822 -8.381 1.00 96.00 156 HIS A O 1
ATOM 1175 N N . VAL A 1 157 ? 6.924 -2.577 -9.269 1.00 95.88 157 VAL A N 1
ATOM 1176 C CA . VAL A 1 157 ? 7.224 -4.002 -9.222 1.00 95.88 157 VAL A CA 1
ATOM 1177 C C . VAL A 1 157 ? 7.283 -4.533 -10.640 1.00 95.88 157 VAL A C 1
ATOM 1179 O O . VAL A 1 157 ? 6.388 -4.251 -11.442 1.00 95.88 157 VAL A O 1
ATOM 1182 N N . ASP A 1 158 ? 8.311 -5.314 -10.942 1.00 95.56 158 ASP A N 1
ATOM 1183 C CA . ASP A 1 158 ? 8.369 -6.062 -12.189 1.00 95.56 158 ASP A CA 1
ATOM 1184 C C . ASP A 1 158 ? 7.267 -7.143 -12.177 1.00 95.56 158 ASP A C 1
ATOM 1186 O O . ASP A 1 158 ? 7.272 -8.016 -11.302 1.00 95.56 158 ASP A O 1
ATOM 1190 N N . PRO A 1 159 ? 6.295 -7.103 -13.109 1.00 91.19 159 PRO A N 1
ATOM 1191 C CA . PRO A 1 159 ? 5.200 -8.067 -13.143 1.00 91.19 159 PRO A CA 1
ATOM 1192 C C . PRO A 1 159 ? 5.659 -9.508 -13.404 1.00 91.19 159 PRO A C 1
ATOM 1194 O O . PRO A 1 159 ? 4.922 -10.431 -13.059 1.00 91.19 159 PRO A O 1
ATOM 1197 N N . ALA A 1 160 ? 6.835 -9.723 -14.003 1.00 91.69 160 ALA A N 1
ATOM 1198 C CA . ALA A 1 160 ? 7.345 -11.059 -14.293 1.00 91.69 160 ALA A CA 1
ATOM 1199 C C . ALA A 1 160 ? 7.946 -11.734 -13.051 1.00 91.69 160 ALA A C 1
ATOM 1201 O O . ALA A 1 160 ? 7.735 -12.927 -12.830 1.00 91.69 160 ALA A O 1
ATOM 1202 N N . THR A 1 161 ? 8.683 -10.978 -12.235 1.00 93.19 161 THR A N 1
ATOM 1203 C CA . THR A 1 161 ? 9.451 -11.513 -11.097 1.00 93.19 161 THR A CA 1
ATOM 1204 C C . THR A 1 161 ? 8.816 -11.221 -9.737 1.00 93.19 161 THR A C 1
ATOM 1206 O O . THR A 1 161 ? 9.063 -11.941 -8.770 1.00 93.19 161 THR A O 1
ATOM 1209 N N . GLY A 1 162 ? 7.990 -10.177 -9.639 1.00 92.50 162 GLY A N 1
ATOM 1210 C CA . GLY A 1 162 ? 7.468 -9.670 -8.371 1.00 92.50 162 GLY A CA 1
ATOM 1211 C C . GLY A 1 162 ? 8.491 -8.872 -7.551 1.00 92.50 162 GLY A C 1
ATOM 1212 O O . GLY A 1 162 ? 8.201 -8.508 -6.408 1.00 92.50 162 GLY A O 1
ATOM 1213 N N . GLU A 1 163 ? 9.675 -8.587 -8.100 1.00 95.31 163 GLU A N 1
ATOM 1214 C CA . GLU A 1 163 ? 10.703 -7.783 -7.437 1.00 95.31 163 GLU A CA 1
ATOM 1215 C C . GLU A 1 163 ? 10.395 -6.284 -7.543 1.00 95.31 163 GLU A C 1
ATOM 1217 O O . GLU A 1 163 ? 9.893 -5.802 -8.559 1.00 95.31 163 GLU A O 1
ATOM 1222 N N . ALA A 1 164 ? 10.688 -5.529 -6.482 1.00 97.06 164 ALA A N 1
ATOM 1223 C CA . ALA A 1 164 ? 10.490 -4.085 -6.445 1.00 97.06 164 ALA A CA 1
ATOM 1224 C C . ALA A 1 164 ? 11.777 -3.372 -6.873 1.00 97.06 164 ALA A C 1
ATOM 1226 O O . ALA A 1 164 ? 12.779 -3.419 -6.156 1.00 97.06 164 ALA A O 1
ATOM 1227 N N . PHE A 1 165 ? 11.744 -2.709 -8.027 1.00 97.12 165 PHE A N 1
ATOM 1228 C CA . PHE A 1 165 ? 12.886 -1.969 -8.572 1.00 97.12 165 PHE A CA 1
ATOM 1229 C C . PHE A 1 165 ? 12.875 -0.486 -8.185 1.00 97.12 165 PHE A C 1
ATOM 1231 O O . PHE A 1 165 ? 13.921 0.158 -8.211 1.00 97.12 165 PHE A O 1
ATOM 1238 N N . ASP A 1 166 ? 11.719 0.037 -7.765 1.00 97.12 166 ASP A N 1
ATOM 1239 C CA . ASP A 1 166 ? 11.578 1.369 -7.177 1.00 97.12 166 ASP A CA 1
ATOM 1240 C C . ASP A 1 166 ? 10.681 1.343 -5.936 1.00 97.12 166 ASP A C 1
ATOM 1242 O O . ASP A 1 166 ? 9.762 0.526 -5.806 1.00 97.12 166 ASP A O 1
ATOM 1246 N N . VAL A 1 167 ? 10.956 2.257 -5.011 1.00 95.75 167 VAL A N 1
ATOM 1247 C CA . VAL A 1 167 ? 10.236 2.395 -3.750 1.00 95.75 167 VAL A CA 1
ATOM 1248 C C . VAL A 1 167 ? 10.185 3.850 -3.305 1.00 95.75 167 VAL A C 1
ATOM 1250 O O . VAL A 1 167 ? 11.193 4.502 -3.050 1.00 95.75 167 VAL A O 1
ATOM 1253 N N . SER A 1 168 ? 8.965 4.340 -3.118 1.00 94.56 168 SER A N 1
ATOM 1254 C CA . SER A 1 168 ? 8.679 5.613 -2.465 1.00 94.56 168 SER A CA 1
ATOM 1255 C C . SER A 1 168 ? 8.064 5.366 -1.088 1.00 94.56 168 SER A C 1
ATOM 1257 O O . SER A 1 168 ? 7.174 4.525 -0.944 1.00 94.56 168 SER A O 1
ATOM 1259 N N . ALA A 1 169 ? 8.476 6.143 -0.087 1.00 93.00 169 ALA A N 1
ATOM 1260 C CA . ALA A 1 169 ? 7.945 6.080 1.273 1.00 93.00 169 ALA A CA 1
ATOM 1261 C C . ALA A 1 169 ? 7.194 7.365 1.650 1.00 93.00 169 ALA A C 1
ATOM 1263 O O . ALA A 1 169 ? 7.546 8.458 1.213 1.00 93.00 169 ALA A O 1
ATOM 1264 N N . SER A 1 170 ? 6.159 7.236 2.479 1.00 88.88 170 SER A N 1
ATOM 1265 C CA . SER A 1 170 ? 5.338 8.353 2.947 1.00 88.88 170 SER A CA 1
ATOM 1266 C C . SER A 1 170 ? 4.795 8.102 4.356 1.00 88.88 170 SER A C 1
ATOM 1268 O O . SER A 1 170 ? 4.515 6.967 4.752 1.00 88.88 170 SER A O 1
ATOM 1270 N N . SER A 1 171 ? 4.601 9.179 5.119 1.00 82.25 171 SER A N 1
ATOM 1271 C CA . SER A 1 171 ? 3.887 9.147 6.402 1.00 82.25 171 SER A CA 1
ATOM 1272 C C . SER A 1 171 ? 2.362 9.088 6.237 1.00 82.25 171 SER A C 1
ATOM 1274 O O . SER A 1 171 ? 1.657 8.804 7.202 1.00 82.25 171 SER A O 1
ATOM 1276 N N . GLN A 1 172 ? 1.855 9.320 5.023 1.00 83.62 172 GLN A N 1
ATOM 1277 C CA . GLN A 1 172 ? 0.434 9.287 4.660 1.00 83.62 172 GLN A CA 1
ATOM 1278 C C . GLN A 1 172 ? 0.175 8.318 3.490 1.00 83.62 172 GLN A C 1
ATOM 1280 O O . GLN A 1 172 ? 1.084 8.092 2.684 1.00 83.62 172 GLN A O 1
ATOM 1285 N N . PRO A 1 173 ? -1.046 7.764 3.343 1.00 80.88 173 PRO A N 1
ATOM 1286 C CA . PRO A 1 173 ? -1.388 6.916 2.203 1.00 80.88 173 PRO A CA 1
ATOM 1287 C C . PRO A 1 173 ? -1.174 7.624 0.858 1.00 80.88 173 PRO A C 1
ATOM 1289 O O . PRO A 1 173 ? -1.514 8.796 0.702 1.00 80.88 173 PRO A O 1
ATOM 1292 N N . PHE A 1 174 ? -0.666 6.894 -0.138 1.00 82.81 174 PHE A N 1
ATOM 1293 C CA . PHE A 1 174 ? -0.566 7.390 -1.512 1.00 82.81 174 PHE A CA 1
ATOM 1294 C C . PHE A 1 174 ? -1.956 7.498 -2.150 1.00 82.81 174 PHE A C 1
ATOM 1296 O O . PHE A 1 174 ? -2.724 6.533 -2.131 1.00 82.81 174 PHE A O 1
ATOM 1303 N N . SER A 1 175 ? -2.272 8.654 -2.739 1.00 76.81 175 SER A N 1
ATOM 1304 C CA . SER A 1 175 ? -3.543 8.895 -3.431 1.00 76.81 175 SER A CA 1
ATOM 1305 C C . SER A 1 175 ? -3.791 7.872 -4.543 1.00 76.81 175 SER A C 1
ATOM 1307 O O . SER A 1 175 ? -2.870 7.483 -5.255 1.00 76.81 175 SER A O 1
ATOM 1309 N N . GLY A 1 176 ? -5.044 7.432 -4.690 1.00 66.31 176 GLY A N 1
ATOM 1310 C CA . GLY A 1 176 ? -5.445 6.466 -5.720 1.00 66.31 176 GLY A CA 1
ATOM 1311 C C . GLY A 1 176 ? -5.080 5.004 -5.428 1.00 66.31 176 GLY A C 1
ATOM 1312 O O . GLY A 1 176 ? -5.553 4.123 -6.138 1.00 66.31 176 GLY A O 1
ATOM 1313 N N . GLY A 1 177 ? -4.300 4.718 -4.378 1.00 63.62 177 GLY A N 1
ATOM 1314 C CA . GLY A 1 177 ? -4.008 3.349 -3.949 1.00 63.62 177 GLY A CA 1
ATOM 1315 C C . GLY A 1 177 ? -5.123 2.737 -3.087 1.00 63.62 177 GLY A C 1
ATOM 1316 O O . GLY A 1 177 ? -5.865 3.473 -2.430 1.00 63.62 177 GLY A O 1
ATOM 1317 N N . PRO A 1 178 ? -5.232 1.397 -2.994 1.00 57.72 178 PRO A N 1
ATOM 1318 C CA . PRO A 1 178 ? -6.173 0.734 -2.091 1.00 57.72 178 PRO A CA 1
ATOM 1319 C C . PRO A 1 178 ? -6.041 1.204 -0.639 1.00 57.72 178 PRO A C 1
ATOM 1321 O O . PRO A 1 178 ? -7.050 1.281 0.039 1.00 57.72 178 PRO A O 1
ATOM 1324 N N . LEU A 1 179 ? -4.852 1.598 -0.164 1.00 60.09 179 LEU A N 1
ATOM 1325 C CA . LEU A 1 179 ? -4.686 2.150 1.192 1.00 60.09 179 LEU A CA 1
ATOM 1326 C C . LEU A 1 179 ? -5.256 3.567 1.377 1.00 60.09 179 LEU A C 1
ATOM 1328 O O . LEU A 1 179 ? -5.490 3.984 2.511 1.00 60.09 179 LEU A O 1
ATOM 1332 N N . ALA A 1 180 ? -5.466 4.316 0.291 1.00 60.19 180 ALA A N 1
ATOM 1333 C CA . ALA A 1 180 ? -6.192 5.583 0.332 1.00 60.19 180 ALA A CA 1
ATOM 1334 C C . ALA A 1 180 ? -7.714 5.375 0.355 1.00 60.19 180 ALA A C 1
ATOM 1336 O O . ALA A 1 180 ? -8.446 6.306 0.691 1.00 60.19 180 ALA A O 1
ATOM 1337 N N . GLN A 1 181 ? -8.203 4.169 0.040 1.00 68.31 181 GLN A N 1
ATOM 1338 C CA . GLN A 1 181 ? -9.617 3.843 0.181 1.00 68.31 181 GLN A CA 1
ATOM 1339 C C . GLN A 1 181 ? -9.945 3.591 1.653 1.00 68.31 181 GLN A C 1
ATOM 1341 O O . GLN A 1 181 ? -9.376 2.720 2.316 1.00 68.31 181 GLN A O 1
ATOM 1346 N N . GLN A 1 182 ? -10.880 4.379 2.167 1.00 76.81 182 GLN A N 1
ATOM 1347 C CA . GLN A 1 182 ? -11.508 4.138 3.455 1.00 76.81 182 GLN A CA 1
ATOM 1348 C C . GLN A 1 182 ? -12.607 3.089 3.286 1.00 76.81 182 GLN A C 1
ATOM 1350 O O . GLN A 1 182 ? -13.366 3.150 2.319 1.00 76.81 182 GLN A O 1
ATOM 1355 N N . ILE A 1 183 ? -12.720 2.163 4.234 1.00 83.81 183 ILE A N 1
ATOM 1356 C CA . ILE A 1 183 ? -13.855 1.243 4.318 1.00 83.81 183 ILE A CA 1
ATOM 1357 C C . ILE A 1 183 ? -14.619 1.464 5.617 1.00 83.81 183 ILE A C 1
ATOM 1359 O O . ILE A 1 183 ? -14.065 1.947 6.609 1.00 83.81 183 ILE A O 1
ATOM 1363 N N . GLN A 1 184 ? -15.894 1.081 5.617 1.00 89.56 184 GLN A N 1
ATOM 1364 C CA . GLN A 1 184 ? -16.726 1.149 6.813 1.00 89.56 184 GLN A CA 1
ATOM 1365 C C . GLN A 1 184 ? -16.543 -0.119 7.648 1.00 89.56 184 GLN A C 1
ATOM 1367 O O . GLN A 1 184 ? -16.854 -1.227 7.205 1.00 89.56 184 GLN A O 1
ATOM 1372 N N . VAL A 1 185 ? -16.043 0.043 8.870 1.00 92.88 185 VAL A N 1
ATOM 1373 C CA . VAL A 1 185 ? -15.813 -1.053 9.813 1.00 92.88 185 VAL A CA 1
ATOM 1374 C C . VAL A 1 185 ? -16.811 -0.953 10.953 1.00 92.88 185 VAL A C 1
ATOM 1376 O O . VAL A 1 185 ? -16.725 -0.053 11.789 1.00 92.88 185 VAL A O 1
ATOM 1379 N N . THR A 1 186 ? -17.766 -1.877 10.996 1.00 95.81 186 THR A N 1
ATOM 1380 C CA . THR A 1 186 ? -18.793 -1.924 12.039 1.00 95.81 186 THR A CA 1
ATOM 1381 C C . THR A 1 186 ? -18.345 -2.832 13.176 1.00 95.81 186 THR A C 1
ATOM 1383 O O . THR A 1 186 ? -18.317 -4.057 13.044 1.00 95.81 186 THR A O 1
ATOM 1386 N N . PHE A 1 187 ? -18.046 -2.230 14.320 1.00 97.81 187 PHE A N 1
ATOM 1387 C CA . PHE A 1 187 ? -17.824 -2.933 15.575 1.00 97.81 187 PHE A CA 1
ATOM 1388 C C . PHE A 1 187 ? -19.169 -3.214 16.234 1.00 97.81 187 PHE A C 1
ATOM 1390 O O . PHE A 1 187 ? -20.035 -2.336 16.310 1.00 97.81 187 PHE A O 1
ATOM 1397 N N . VAL A 1 188 ? -19.347 -4.442 16.708 1.00 98.31 188 VAL A N 1
ATOM 1398 C CA . VAL A 1 188 ? -20.476 -4.856 17.537 1.00 98.31 188 VAL A CA 1
ATOM 1399 C C . VAL A 1 188 ? -19.929 -5.622 18.726 1.00 98.31 188 VAL A C 1
ATOM 1401 O O . VAL A 1 188 ? -19.307 -6.666 18.558 1.00 98.31 188 VAL A O 1
ATOM 1404 N N . VAL A 1 189 ? -20.188 -5.124 19.927 1.00 98.56 189 VAL A N 1
ATOM 1405 C CA . VAL A 1 189 ? -19.741 -5.755 21.168 1.00 98.56 189 VAL A CA 1
ATOM 1406 C C . VAL A 1 189 ? -20.938 -6.213 21.978 1.00 98.56 189 VAL A C 1
ATOM 1408 O O . VAL A 1 189 ? -21.906 -5.470 22.132 1.00 98.56 189 VAL A O 1
ATOM 1411 N N . THR A 1 190 ? -20.878 -7.442 22.479 1.00 98.50 190 THR A N 1
ATOM 1412 C CA . THR A 1 190 ? -21.793 -7.953 23.505 1.00 98.50 190 THR A CA 1
ATOM 1413 C C . THR A 1 190 ? -21.125 -7.794 24.860 1.00 98.50 190 THR A C 1
ATOM 1415 O O . THR A 1 190 ? -19.963 -8.160 25.015 1.00 98.50 190 THR A O 1
ATOM 1418 N N . VAL A 1 191 ? -21.840 -7.240 25.831 1.00 98.00 191 VAL A N 1
ATOM 1419 C CA . VAL A 1 191 ? -21.305 -6.954 27.174 1.00 98.00 191 VAL A CA 1
ATOM 1420 C C . VAL A 1 191 ? -22.006 -7.840 28.214 1.00 98.00 191 VAL A C 1
ATOM 1422 O O . VAL A 1 191 ? -23.082 -8.382 27.921 1.00 98.00 191 VAL A O 1
ATOM 1425 N N . PRO A 1 192 ? -21.451 -8.011 29.428 1.00 96.88 192 PRO A N 1
ATOM 1426 C CA . PRO A 1 192 ? -22.044 -8.908 30.411 1.00 96.88 192 PRO A CA 1
ATOM 1427 C C . PRO A 1 192 ? -23.383 -8.361 30.946 1.00 96.88 192 PRO A C 1
ATOM 1429 O O . PRO A 1 192 ? -23.577 -7.139 30.990 1.00 96.88 192 PRO A O 1
ATOM 1432 N N . PRO A 1 193 ? -24.324 -9.229 31.372 1.00 95.19 193 PRO A N 1
ATOM 1433 C CA . PRO A 1 193 ? -25.659 -8.817 31.828 1.00 95.19 193 PRO A CA 1
ATOM 1434 C C . PRO A 1 193 ? -25.669 -7.854 33.020 1.00 95.19 193 PRO A C 1
ATOM 1436 O O . PRO A 1 193 ? -26.629 -7.111 33.196 1.00 95.19 193 PRO A O 1
ATOM 1439 N N . ASN A 1 194 ? -24.612 -7.855 33.835 1.00 94.94 194 ASN A N 1
ATOM 1440 C CA . ASN A 1 194 ? -24.457 -6.950 34.973 1.00 94.94 194 ASN A CA 1
ATOM 1441 C C . ASN A 1 194 ? -23.952 -5.548 34.585 1.00 94.94 194 ASN A C 1
ATOM 1443 O O . ASN A 1 194 ? -23.732 -4.724 35.469 1.00 94.94 194 ASN A O 1
ATOM 1447 N N . THR A 1 195 ? -23.784 -5.260 33.291 1.00 96.19 195 THR A N 1
ATOM 1448 C CA . THR A 1 195 ? -23.462 -3.912 32.809 1.00 96.19 195 THR A CA 1
ATOM 1449 C C . THR A 1 195 ? -24.587 -2.944 33.192 1.00 96.19 195 THR A C 1
ATOM 1451 O O . THR A 1 195 ? -25.735 -3.179 32.806 1.00 96.19 195 THR A O 1
ATOM 1454 N N . PRO A 1 196 ? -24.304 -1.854 33.930 1.00 94.31 196 PRO A N 1
ATOM 1455 C CA . PRO A 1 196 ? -25.337 -0.916 34.346 1.00 94.31 196 PRO A CA 1
ATOM 1456 C C . PRO A 1 196 ? -26.079 -0.313 33.151 1.00 94.31 196 PRO A C 1
ATOM 1458 O O . PRO A 1 196 ? -25.476 0.170 32.197 1.00 94.31 196 PRO A O 1
ATOM 1461 N N . ALA A 1 197 ? -27.412 -0.288 33.218 1.00 87.88 197 ALA A N 1
ATOM 1462 C CA . ALA A 1 197 ? -28.261 0.089 32.084 1.00 87.88 197 ALA A CA 1
ATOM 1463 C C . ALA A 1 197 ? -28.092 1.545 31.601 1.00 87.88 197 ALA A C 1
ATOM 1465 O O . ALA A 1 197 ? -28.517 1.877 30.496 1.00 87.88 197 ALA A O 1
ATOM 1466 N N . ARG A 1 198 ? -27.520 2.426 32.433 1.00 90.00 198 ARG A N 1
ATOM 1467 C CA . ARG A 1 198 ? -27.266 3.838 32.094 1.00 90.00 198 ARG A CA 1
ATOM 1468 C C . ARG A 1 198 ? -25.872 4.082 31.528 1.00 90.00 198 ARG A C 1
ATOM 1470 O O . ARG A 1 198 ? -25.594 5.200 31.096 1.00 90.00 198 ARG A O 1
ATOM 1477 N N . ASP A 1 199 ? -25.023 3.065 31.527 1.00 93.62 199 ASP A N 1
ATOM 1478 C CA . ASP A 1 199 ? -23.652 3.231 31.096 1.00 93.62 199 ASP A CA 1
ATOM 1479 C C . ASP A 1 199 ? -23.542 3.238 29.583 1.00 93.62 199 ASP A C 1
ATOM 1481 O O . ASP A 1 199 ? -24.338 2.661 28.836 1.00 93.62 199 ASP A O 1
ATOM 1485 N N . VAL A 1 200 ? -22.506 3.927 29.132 1.00 96.38 200 VAL A N 1
ATOM 1486 C CA . VAL A 1 200 ? -22.173 4.048 27.726 1.00 96.38 200 VAL A CA 1
ATOM 1487 C C . VAL A 1 200 ? -20.900 3.260 27.491 1.00 96.38 200 VAL A C 1
ATOM 1489 O O . VAL A 1 200 ? -19.929 3.421 28.223 1.00 96.38 200 VAL A O 1
ATOM 1492 N N . VAL A 1 201 ? -20.905 2.421 26.461 1.00 98.38 201 VAL A N 1
ATOM 1493 C CA . VAL A 1 201 ? -19.713 1.687 26.039 1.00 98.38 201 VAL A CA 1
ATOM 1494 C C . VAL A 1 201 ? -18.931 2.535 25.045 1.00 98.38 201 VAL A C 1
ATOM 1496 O O . VAL A 1 201 ? -19.513 3.178 24.163 1.00 98.38 201 VAL A O 1
ATOM 1499 N N . TYR A 1 202 ? -17.613 2.520 25.189 1.00 98.50 202 TYR A N 1
ATOM 1500 C CA . TYR A 1 202 ? -16.678 3.221 24.323 1.00 98.50 202 TYR A CA 1
ATOM 1501 C C . TYR A 1 202 ? -15.636 2.264 23.752 1.00 98.50 202 TYR A C 1
ATOM 1503 O O . TYR A 1 202 ? -15.365 1.201 24.314 1.00 98.50 202 TYR A O 1
ATOM 1511 N N . ILE A 1 203 ? -15.020 2.688 22.651 1.00 98.00 203 ILE A N 1
ATOM 1512 C CA . ILE A 1 203 ? -13.785 2.110 22.129 1.00 98.00 203 ILE A CA 1
ATOM 1513 C C . ILE A 1 203 ? -12.660 3.134 22.321 1.00 98.00 203 ILE A C 1
ATOM 1515 O O . ILE A 1 203 ? -12.722 4.248 21.798 1.00 98.00 203 ILE A O 1
ATOM 1519 N N . ALA A 1 204 ? -11.617 2.753 23.053 1.00 96.19 204 ALA A N 1
ATOM 1520 C CA . ALA A 1 204 ? -10.345 3.467 23.076 1.00 96.19 204 ALA A CA 1
ATOM 1521 C C . ALA A 1 204 ? -9.454 2.903 21.967 1.00 96.19 204 ALA A C 1
ATOM 1523 O O . ALA A 1 204 ? -9.364 1.683 21.833 1.00 96.19 204 ALA A O 1
ATOM 1524 N N . THR A 1 205 ? -8.809 3.759 21.172 1.00 93.25 205 THR A N 1
ATOM 1525 C CA . THR A 1 205 ? -7.979 3.329 20.032 1.00 93.25 205 THR A CA 1
ATOM 1526 C C . THR A 1 205 ? -6.617 4.010 20.047 1.00 93.25 205 THR A C 1
ATOM 1528 O O . THR A 1 205 ? -6.488 5.125 20.560 1.00 93.25 205 THR A O 1
ATOM 1531 N N . ASP A 1 206 ? -5.614 3.374 19.444 1.00 87.25 206 ASP A N 1
ATOM 1532 C CA . ASP A 1 206 ? -4.308 3.994 19.183 1.00 87.25 206 ASP A CA 1
ATOM 1533 C C . ASP A 1 206 ? -4.415 5.231 18.277 1.00 87.25 206 ASP A C 1
ATOM 1535 O O . ASP A 1 206 ? -3.733 6.225 18.514 1.00 87.25 206 ASP A O 1
ATOM 1539 N N . ASN A 1 207 ? -5.346 5.223 17.321 1.00 80.69 207 ASN A N 1
ATOM 1540 C CA . ASN A 1 207 ? -5.648 6.372 16.459 1.00 80.69 207 ASN A CA 1
ATOM 1541 C C . ASN A 1 207 ? -6.284 7.566 17.199 1.00 80.69 207 ASN A C 1
ATOM 1543 O O . ASN A 1 207 ? -6.256 8.684 16.691 1.00 80.69 207 ASN A O 1
ATOM 1547 N N . ALA A 1 208 ? -6.865 7.342 18.380 1.00 83.31 208 ALA A N 1
ATOM 1548 C CA . ALA A 1 208 ? -7.488 8.367 19.219 1.00 83.31 208 ALA A CA 1
ATOM 1549 C C . ALA A 1 208 ? -6.730 8.562 20.544 1.00 83.31 208 ALA A C 1
ATOM 1551 O O . ALA A 1 208 ? -7.343 8.844 21.574 1.00 83.31 208 ALA A O 1
ATOM 1552 N N . ASN A 1 209 ? -5.403 8.382 20.529 1.00 88.25 209 ASN A N 1
ATOM 1553 C CA . ASN A 1 209 ? -4.505 8.605 21.669 1.00 88.25 209 ASN A CA 1
ATOM 1554 C C . ASN A 1 209 ? -4.897 7.850 22.951 1.00 88.25 209 ASN A C 1
ATOM 1556 O O . ASN A 1 209 ? -4.635 8.333 24.051 1.00 88.25 209 ASN A O 1
ATOM 1560 N N . TRP A 1 210 ? -5.538 6.683 22.828 1.00 93.06 210 TRP A N 1
ATOM 1561 C CA . TRP A 1 210 ? -5.987 5.886 23.973 1.00 93.06 210 TRP A CA 1
ATOM 1562 C C . TRP A 1 210 ? -6.873 6.666 24.961 1.00 93.06 210 TRP A C 1
ATOM 1564 O O . TRP A 1 210 ? -6.836 6.441 26.166 1.00 93.06 210 TRP A O 1
ATOM 1574 N N . VAL A 1 211 ? -7.705 7.581 24.464 1.00 94.62 211 VAL A N 1
ATOM 1575 C CA . VAL A 1 211 ? -8.711 8.255 25.295 1.00 94.62 211 VAL A CA 1
ATOM 1576 C C . VAL A 1 211 ? -9.807 7.234 25.661 1.00 94.62 211 VAL A C 1
ATOM 1578 O O . VAL A 1 211 ? -10.471 6.728 24.750 1.00 94.62 211 VAL A O 1
ATOM 1581 N N . PRO A 1 212 ? -10.025 6.894 26.953 1.00 94.44 212 PRO A N 1
ATOM 1582 C CA . PRO A 1 212 ? -10.906 5.788 27.346 1.00 94.44 212 PRO A CA 1
ATOM 1583 C C . PRO A 1 212 ? -12.372 6.021 26.962 1.00 94.44 212 PRO A C 1
ATOM 1585 O O . PRO A 1 212 ? -13.084 5.068 26.672 1.00 94.44 212 PRO A O 1
ATOM 1588 N N . ASN A 1 213 ? -12.807 7.277 26.883 1.00 95.38 213 ASN A N 1
ATOM 1589 C CA . ASN A 1 213 ? -14.117 7.710 26.399 1.00 95.38 213 ASN A CA 1
ATOM 1590 C C . ASN A 1 213 ? -14.070 8.288 24.966 1.00 95.38 213 ASN A C 1
ATOM 1592 O O . ASN A 1 213 ? -14.911 9.109 24.604 1.00 95.38 213 ASN A O 1
ATOM 1596 N N . GLY A 1 214 ? -13.083 7.889 24.154 1.00 93.31 214 GLY A N 1
ATOM 1597 C CA . GLY A 1 214 ? -12.798 8.506 22.855 1.00 93.31 214 GLY A CA 1
ATOM 1598 C C . GLY A 1 214 ? -13.862 8.245 21.786 1.00 93.31 214 GLY A C 1
ATOM 1599 O O . GLY A 1 214 ? -14.372 9.183 21.178 1.00 93.31 214 GLY A O 1
ATOM 1600 N N . VAL A 1 215 ? -14.226 6.979 21.555 1.00 96.69 215 VAL A N 1
ATOM 1601 C CA . VAL A 1 215 ? -15.231 6.607 20.545 1.00 96.69 215 VAL A CA 1
ATOM 1602 C C . VAL A 1 215 ? -16.481 6.080 21.231 1.00 96.69 215 VAL A C 1
ATOM 1604 O O . VAL A 1 215 ? -16.507 4.950 21.710 1.00 96.69 215 VAL A O 1
ATOM 1607 N N . ARG A 1 216 ? -17.540 6.888 21.264 1.00 97.44 216 ARG A N 1
ATOM 1608 C CA . ARG A 1 216 ? -18.829 6.513 21.857 1.00 97.44 216 ARG A CA 1
ATOM 1609 C C . ARG A 1 216 ? -19.575 5.495 20.989 1.00 97.44 216 ARG A C 1
ATOM 1611 O O . ARG A 1 216 ? -19.804 5.753 19.809 1.00 97.44 216 ARG A O 1
ATOM 1618 N N . MET A 1 217 ? -20.031 4.387 21.573 1.00 98.25 217 MET A N 1
ATOM 1619 C CA . MET A 1 217 ? -20.879 3.404 20.887 1.00 98.25 217 MET A CA 1
ATOM 1620 C C . MET A 1 217 ? -22.372 3.640 21.160 1.00 98.25 217 MET A C 1
ATOM 1622 O O . MET A 1 217 ? -22.759 4.236 22.168 1.00 98.25 217 MET A O 1
ATOM 1626 N N . SER A 1 218 ? -23.227 3.146 20.262 1.00 97.94 218 SER A N 1
ATOM 1627 C CA . SER A 1 218 ? -24.688 3.206 20.399 1.00 97.94 218 SER A CA 1
ATOM 1628 C C . SER A 1 218 ? -25.258 1.847 20.813 1.00 97.94 218 SER A C 1
ATOM 1630 O O . SER A 1 218 ? -24.852 0.837 20.235 1.00 97.94 218 SER A O 1
ATOM 1632 N N . PRO A 1 219 ? -26.189 1.782 21.781 1.00 96.56 219 PRO A N 1
ATOM 1633 C CA . PRO A 1 219 ? -26.815 0.524 22.174 1.00 96.56 219 PRO A CA 1
ATOM 1634 C C . PRO A 1 219 ? -27.673 -0.044 21.035 1.00 96.56 219 PRO A C 1
ATOM 1636 O O . PRO A 1 219 ? -28.323 0.692 20.293 1.00 96.56 219 PRO A O 1
ATOM 1639 N N . VAL A 1 220 ? -27.696 -1.369 20.921 1.00 95.81 220 VAL A N 1
ATOM 1640 C CA . VAL A 1 220 ? -28.542 -2.147 20.009 1.00 95.81 220 VAL A CA 1
ATOM 1641 C C . VAL A 1 220 ? -29.171 -3.322 20.772 1.00 95.81 220 VAL A C 1
ATOM 1643 O O . VAL A 1 220 ? -28.818 -3.604 21.918 1.00 95.81 220 VAL A O 1
ATOM 1646 N N . ALA A 1 221 ? -30.127 -4.026 20.158 1.00 92.12 221 ALA A N 1
ATOM 1647 C CA . ALA A 1 221 ? -30.847 -5.117 20.820 1.00 92.12 221 ALA A CA 1
ATOM 1648 C C . ALA A 1 221 ? -29.906 -6.213 21.362 1.00 92.12 221 ALA A C 1
ATOM 1650 O O . ALA A 1 221 ? -28.928 -6.570 20.700 1.00 92.12 221 ALA A O 1
ATOM 1651 N N . GLY A 1 222 ? -30.255 -6.795 22.516 1.00 91.25 222 GLY A N 1
ATOM 1652 C CA . GLY A 1 222 ? -29.588 -7.974 23.085 1.00 91.25 222 GLY A CA 1
ATOM 1653 C C . GLY A 1 222 ? -28.311 -7.694 23.884 1.00 91.25 222 GLY A C 1
ATOM 1654 O O . GLY A 1 222 ? -27.355 -8.444 23.735 1.00 91.25 222 GLY A O 1
ATOM 1655 N N . ASN A 1 223 ? -28.287 -6.633 24.702 1.00 93.88 223 ASN A N 1
ATOM 1656 C CA . ASN A 1 223 ? -27.124 -6.210 25.501 1.00 93.88 223 ASN A CA 1
ATOM 1657 C C . ASN A 1 223 ? -25.859 -6.017 24.646 1.00 93.88 223 ASN A C 1
ATOM 1659 O O . ASN A 1 223 ? -24.771 -6.514 24.955 1.00 93.88 223 ASN A O 1
ATOM 1663 N N . ARG A 1 224 ? -26.033 -5.306 23.528 1.00 97.44 224 ARG A N 1
ATOM 1664 C CA . ARG A 1 224 ? -24.984 -5.044 22.549 1.00 97.44 224 ARG A CA 1
ATOM 1665 C C . ARG A 1 224 ? -24.848 -3.563 22.257 1.00 97.44 224 ARG A C 1
ATOM 1667 O O . ARG A 1 224 ? -25.812 -2.812 22.351 1.00 97.44 224 ARG A O 1
ATOM 1674 N N . TRP A 1 225 ? -23.655 -3.171 21.839 1.00 98.31 225 TRP A N 1
ATOM 1675 C CA . TRP A 1 225 ? -23.335 -1.820 21.398 1.00 98.31 225 TRP A CA 1
ATOM 1676 C C . TRP A 1 225 ? -22.665 -1.882 20.034 1.00 98.31 225 TRP A C 1
ATOM 1678 O O . TRP A 1 225 ? -21.962 -2.844 19.727 1.00 98.31 225 TRP A O 1
ATOM 1688 N N . SER A 1 226 ? -22.882 -0.861 19.209 1.00 98.31 226 SER A N 1
ATOM 1689 C CA . SER A 1 226 ? -22.286 -0.767 17.884 1.00 98.31 226 SER A CA 1
ATOM 1690 C C . SER A 1 226 ? -21.767 0.629 17.561 1.00 98.31 226 SER A C 1
ATOM 1692 O O . SER A 1 226 ? -22.324 1.639 17.995 1.00 98.31 226 SER A O 1
ATOM 1694 N N . VAL A 1 227 ? -20.691 0.671 16.779 1.00 97.75 227 VAL A N 1
ATOM 1695 C CA . VAL A 1 227 ? -20.183 1.871 16.113 1.00 97.75 227 VAL A CA 1
ATOM 1696 C C . VAL A 1 227 ? -19.623 1.475 14.752 1.00 97.75 227 VAL A C 1
ATOM 1698 O O . VAL A 1 227 ? -19.087 0.379 14.598 1.00 97.75 227 VAL A O 1
ATOM 1701 N N . THR A 1 228 ? -19.753 2.356 13.764 1.00 95.56 228 THR A N 1
ATOM 1702 C CA . THR A 1 228 ? -19.101 2.188 12.461 1.00 95.56 228 THR A CA 1
ATOM 1703 C C . THR A 1 228 ? -18.026 3.250 12.307 1.00 95.56 228 THR A C 1
ATOM 1705 O O . THR A 1 228 ? -18.304 4.432 12.497 1.00 95.56 228 THR A O 1
ATOM 1708 N N . LEU A 1 229 ? -16.805 2.816 12.004 1.00 91.81 229 LEU A N 1
ATOM 1709 C CA . LEU A 1 229 ? -15.644 3.675 11.806 1.00 91.81 229 LEU A CA 1
ATOM 1710 C C . LEU A 1 229 ? -15.192 3.612 10.351 1.00 91.81 229 LEU A C 1
ATOM 1712 O O . LEU A 1 229 ? -15.089 2.530 9.779 1.00 91.81 229 LEU A O 1
ATOM 1716 N N . SER A 1 230 ? -14.866 4.772 9.788 1.00 88.44 230 SER A N 1
ATOM 1717 C CA . SER A 1 230 ? -14.163 4.869 8.511 1.00 88.44 230 SER A CA 1
ATOM 1718 C C . SER A 1 230 ? -12.680 4.618 8.764 1.00 88.44 230 SER A C 1
ATOM 1720 O O . SER A 1 230 ? -12.029 5.438 9.412 1.00 88.44 230 SER A O 1
ATOM 1722 N N . LEU A 1 231 ? -12.163 3.478 8.307 1.00 85.81 231 LEU A N 1
ATOM 1723 C CA . LEU A 1 231 ? -10.768 3.084 8.504 1.00 85.81 231 LEU A CA 1
ATOM 1724 C C . LEU A 1 231 ? -10.089 2.806 7.164 1.00 85.81 231 LEU A C 1
ATOM 1726 O O . LEU A 1 231 ? -10.704 2.288 6.233 1.00 85.81 231 LEU A O 1
ATOM 1730 N N . GLY A 1 232 ? -8.794 3.117 7.074 1.00 77.81 232 GLY A N 1
ATOM 1731 C CA . GLY A 1 232 ? -8.011 2.850 5.869 1.00 77.81 232 GLY A CA 1
ATOM 1732 C C . GLY A 1 232 ? -7.925 1.351 5.592 1.00 77.81 232 GLY A C 1
ATOM 1733 O O . GLY A 1 232 ? -7.532 0.568 6.463 1.00 77.81 232 GLY A O 1
ATOM 1734 N N . LYS A 1 233 ? -8.266 0.938 4.377 1.00 77.50 233 LYS A N 1
ATOM 1735 C CA . LYS A 1 233 ? -8.093 -0.436 3.898 1.00 77.50 233 LYS A CA 1
ATOM 1736 C C . LYS A 1 233 ? -6.623 -0.850 4.037 1.00 77.50 233 LYS A C 1
ATOM 1738 O O . LYS A 1 233 ? -5.739 -0.028 3.833 1.00 77.50 233 LYS A O 1
ATOM 1743 N N . GLY A 1 234 ? -6.329 -2.086 4.441 1.00 73.31 234 GLY A N 1
ATOM 1744 C CA . GLY A 1 234 ? -4.957 -2.569 4.680 1.00 73.31 234 GLY A CA 1
ATOM 1745 C C . GLY A 1 234 ? -4.236 -1.963 5.895 1.00 73.31 234 GLY A C 1
ATOM 1746 O O . GLY A 1 234 ? -3.060 -2.263 6.117 1.00 73.31 234 GLY A O 1
ATOM 1747 N N . SER A 1 235 ? -4.897 -1.096 6.673 1.00 75.38 235 SER A N 1
ATOM 1748 C CA . SER A 1 235 ? -4.366 -0.595 7.943 1.00 75.38 235 SER A CA 1
ATOM 1749 C C . SER A 1 235 ? -4.590 -1.595 9.082 1.00 75.38 235 SER A C 1
ATOM 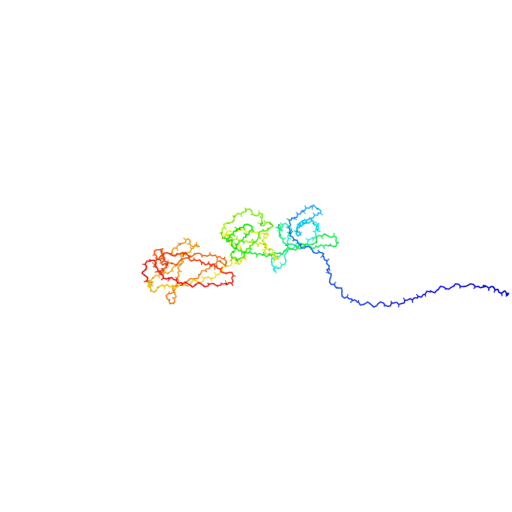1751 O O . SER A 1 235 ? -5.374 -2.534 8.962 1.00 75.38 235 SER A O 1
ATOM 1753 N N . SER A 1 236 ? -3.899 -1.381 10.200 1.00 84.06 236 SER A N 1
ATOM 1754 C CA . SER A 1 236 ? -4.166 -2.078 11.457 1.00 84.06 236 SER A CA 1
ATOM 1755 C C . SER A 1 236 ? -4.486 -1.050 12.531 1.00 84.06 236 SER A C 1
ATOM 1757 O O . SER A 1 236 ? -3.898 0.032 12.529 1.00 84.06 236 SER A O 1
ATOM 1759 N N . ILE A 1 237 ? -5.393 -1.410 13.432 1.00 87.19 237 ILE A N 1
ATOM 1760 C CA . ILE A 1 237 ? -5.810 -0.612 14.585 1.00 87.19 237 ILE A CA 1
ATOM 1761 C C . ILE A 1 237 ? -5.709 -1.466 15.847 1.00 87.19 237 ILE A C 1
ATOM 1763 O O . ILE A 1 237 ? -6.066 -2.651 15.837 1.00 87.19 237 ILE A O 1
ATOM 1767 N N . LYS A 1 238 ? -5.239 -0.864 16.940 1.00 93.69 238 LYS A N 1
ATOM 1768 C CA . LYS A 1 238 ? -5.351 -1.444 18.280 1.00 93.69 238 LYS A CA 1
ATOM 1769 C C . LYS A 1 238 ? -6.446 -0.735 19.055 1.00 93.69 238 LYS A C 1
ATOM 1771 O O . LYS A 1 238 ? -6.585 0.483 18.975 1.00 93.69 238 LYS A O 1
ATOM 1776 N N . TYR A 1 239 ? -7.215 -1.497 19.820 1.00 98.00 239 TYR A N 1
ATOM 1777 C CA . TYR A 1 239 ? -8.351 -0.958 20.553 1.00 98.00 239 TYR A CA 1
ATOM 1778 C C . TYR A 1 239 ? -8.665 -1.734 21.834 1.00 98.00 239 TYR A C 1
ATOM 1780 O O . TYR A 1 239 ? -8.168 -2.841 22.047 1.00 98.00 239 TYR A O 1
ATOM 1788 N N . LYS A 1 240 ? -9.469 -1.127 22.707 1.00 98.25 240 LYS A N 1
ATOM 1789 C CA . LYS A 1 240 ? -9.962 -1.724 23.955 1.00 98.25 240 LYS A CA 1
ATOM 1790 C C . LYS A 1 240 ? -11.344 -1.155 24.290 1.00 98.25 240 LYS A C 1
ATOM 1792 O O . LYS A 1 240 ? -11.589 0.031 24.055 1.00 98.25 240 LYS A O 1
ATOM 1797 N N . TYR A 1 241 ? -12.237 -1.990 24.816 1.00 98.62 241 TYR A N 1
ATOM 1798 C CA . TYR A 1 241 ? -13.565 -1.561 25.266 1.00 98.62 241 TYR A CA 1
ATOM 1799 C C . TYR A 1 241 ? -13.528 -1.024 26.700 1.00 98.62 241 TYR A C 1
ATOM 1801 O O . TYR A 1 241 ? -12.852 -1.583 27.567 1.00 98.62 241 TYR A O 1
ATOM 1809 N N . THR A 1 242 ? -14.290 0.037 26.963 1.00 98.44 242 THR A N 1
ATOM 1810 C CA . THR A 1 242 ? -14.446 0.626 28.304 1.00 98.44 242 THR A CA 1
ATOM 1811 C C . THR A 1 242 ? -15.879 1.117 28.522 1.00 98.44 242 THR A C 1
ATOM 1813 O O . THR A 1 242 ? -16.660 1.215 27.568 1.00 98.44 242 THR A O 1
ATOM 1816 N N . ARG A 1 243 ? -16.210 1.505 29.761 1.00 98.12 243 ARG A N 1
ATOM 1817 C CA . ARG A 1 243 ? -17.415 2.301 30.066 1.00 98.12 243 ARG A CA 1
ATOM 1818 C C . ARG A 1 243 ? -17.121 3.784 30.336 1.00 98.12 243 ARG A C 1
ATOM 1820 O O . ARG A 1 243 ? -17.930 4.487 30.934 1.00 98.12 243 ARG A O 1
ATOM 1827 N N . GLY A 1 244 ? -15.983 4.279 29.845 1.00 96.56 244 GLY A N 1
ATOM 1828 C CA . GLY A 1 244 ? -15.602 5.696 29.873 1.00 96.56 244 GLY A CA 1
ATOM 1829 C C . GLY A 1 244 ? -14.336 6.010 30.672 1.00 96.56 244 GLY A C 1
ATOM 1830 O O . GLY A 1 244 ? -13.841 7.133 30.587 1.00 96.56 244 GLY A O 1
ATOM 1831 N N . SER A 1 245 ? -13.779 5.038 31.398 1.00 97.69 245 SER A N 1
ATOM 1832 C CA . SER A 1 245 ? -12.509 5.167 32.126 1.00 97.69 245 SER A CA 1
ATOM 1833 C C . SER A 1 245 ? -11.722 3.850 32.116 1.00 97.69 245 SER A C 1
ATOM 1835 O O . SER A 1 245 ? -12.253 2.808 31.729 1.00 97.69 245 SER A O 1
ATOM 1837 N N . TRP A 1 246 ? -10.457 3.871 32.540 1.00 97.69 246 TRP A N 1
ATOM 1838 C CA . TRP A 1 246 ? -9.634 2.655 32.591 1.00 97.69 246 TRP A CA 1
ATOM 1839 C C . TRP A 1 246 ? -10.006 1.719 33.742 1.00 97.69 246 TRP A C 1
ATOM 1841 O O . TRP A 1 246 ? -9.861 0.508 33.621 1.00 97.69 246 TRP A O 1
ATOM 1851 N N . GLU A 1 247 ? -10.576 2.259 34.815 1.00 96.94 247 GLU A N 1
ATOM 1852 C CA . GLU A 1 247 ? -11.134 1.506 35.942 1.00 96.94 247 GLU A CA 1
ATOM 1853 C C . GLU A 1 247 ? -12.386 0.718 35.547 1.00 96.94 247 GLU A C 1
ATOM 1855 O O . GLU A 1 247 ? -12.804 -0.168 36.288 1.00 96.94 247 GLU A O 1
ATOM 1860 N N . THR A 1 248 ? -12.962 1.007 34.376 1.00 97.50 248 THR A N 1
ATOM 1861 C CA . THR A 1 248 ? -14.134 0.328 33.806 1.00 97.50 248 THR A CA 1
ATOM 1862 C C . THR A 1 248 ? -13.813 -0.381 32.486 1.00 97.50 248 THR A C 1
ATOM 1864 O O . THR A 1 248 ? -14.694 -0.588 31.644 1.00 97.50 248 THR A O 1
ATOM 1867 N N . ALA A 1 249 ? -12.541 -0.723 32.269 1.00 98.06 249 ALA A N 1
ATOM 1868 C CA . ALA A 1 249 ? -12.077 -1.411 31.074 1.00 98.06 249 ALA A CA 1
ATOM 1869 C C . ALA A 1 249 ? -12.447 -2.901 31.076 1.00 98.06 249 ALA A C 1
ATOM 1871 O O . ALA A 1 249 ? -12.740 -3.514 32.105 1.00 98.06 249 ALA A O 1
ATOM 1872 N N . GLU A 1 250 ? -12.439 -3.498 29.888 1.00 98.31 250 GLU A N 1
ATOM 1873 C CA . GLU A 1 250 ? -12.611 -4.940 29.746 1.00 98.31 250 GLU A CA 1
ATOM 1874 C C . GLU A 1 250 ? -11.466 -5.738 30.387 1.00 98.31 250 GLU A C 1
ATOM 1876 O O . GLU A 1 250 ? -10.293 -5.355 30.355 1.00 98.31 250 GLU A O 1
ATOM 1881 N N . THR A 1 251 ? -11.822 -6.890 30.943 1.00 97.94 251 THR A N 1
ATOM 1882 C CA . THR A 1 251 ? -10.912 -7.816 31.619 1.00 97.94 251 THR A CA 1
ATOM 1883 C C . THR A 1 251 ? -11.229 -9.256 31.236 1.00 97.94 251 THR A C 1
ATOM 1885 O O . THR A 1 251 ? -12.247 -9.549 30.597 1.00 97.94 251 THR A O 1
ATOM 1888 N N . ASN A 1 252 ? -10.344 -10.177 31.616 1.00 96.06 252 ASN A N 1
ATOM 1889 C CA . ASN A 1 252 ? -10.644 -11.600 31.536 1.00 96.06 252 ASN A CA 1
ATOM 1890 C C . ASN A 1 252 ? -11.679 -12.001 32.608 1.00 96.06 252 ASN A C 1
ATOM 1892 O O . ASN A 1 252 ? -12.078 -11.205 33.456 1.00 96.06 252 ASN A O 1
ATOM 1896 N N . GLN A 1 253 ? -12.105 -13.265 32.598 1.00 94.56 253 GLN A N 1
ATOM 1897 C CA . GLN A 1 253 ? -13.105 -13.775 33.545 1.00 94.56 253 GLN A CA 1
ATOM 1898 C C . GLN A 1 253 ? -12.697 -13.597 35.024 1.00 94.56 253 GLN A C 1
ATOM 1900 O O . GLN A 1 253 ? -13.549 -13.359 35.881 1.00 94.56 253 GLN A O 1
ATOM 1905 N N . SER A 1 254 ? -11.394 -13.643 35.311 1.00 93.50 254 SER A N 1
ATOM 1906 C CA . SER A 1 254 ? -10.818 -13.440 36.646 1.00 93.50 254 SER A CA 1
ATOM 1907 C C . SER A 1 254 ? -10.688 -11.963 37.047 1.00 93.50 254 SER A C 1
ATOM 1909 O O . SER A 1 254 ? -10.185 -11.680 38.130 1.00 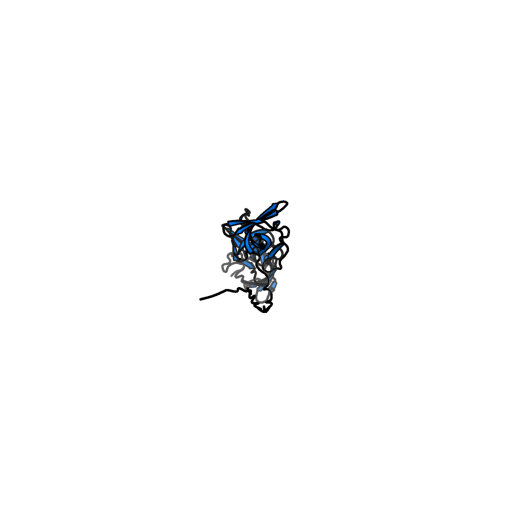93.50 254 SER A O 1
ATOM 1911 N N . GLY A 1 255 ? -11.109 -11.019 36.196 1.00 93.88 255 GLY A N 1
ATOM 1912 C CA . GLY A 1 255 ? -10.983 -9.578 36.437 1.00 93.88 255 GLY A CA 1
ATOM 1913 C C . GLY A 1 255 ? -9.576 -9.023 36.195 1.00 93.88 255 GLY A C 1
ATOM 1914 O O . GLY A 1 255 ? -9.281 -7.908 36.612 1.00 93.88 255 GLY A O 1
ATOM 1915 N N . GLN A 1 256 ? -8.690 -9.782 35.545 1.00 95.31 256 GLN A N 1
ATOM 1916 C CA . GLN A 1 256 ? -7.335 -9.328 35.233 1.00 95.31 256 GLN A CA 1
ATOM 1917 C C . GLN A 1 256 ? -7.303 -8.586 33.897 1.00 95.31 256 GLN A C 1
ATOM 1919 O O . GLN A 1 256 ? -8.059 -8.906 32.971 1.00 95.31 256 GLN A O 1
ATOM 1924 N N . GLU A 1 257 ? -6.389 -7.623 33.788 1.00 95.12 257 GLU A N 1
ATOM 1925 C CA . GLU A 1 257 ? -6.158 -6.890 32.548 1.00 95.12 257 GLU A CA 1
ATOM 1926 C C . GLU A 1 257 ? -5.808 -7.839 31.391 1.00 95.12 257 GLU A C 1
ATOM 1928 O O . GLU A 1 257 ? -5.037 -8.789 31.540 1.00 95.12 257 GLU A O 1
ATOM 1933 N N . ILE A 1 258 ? -6.370 -7.546 30.218 1.00 97.12 258 ILE A N 1
ATOM 1934 C CA . ILE A 1 258 ? -6.045 -8.218 28.960 1.00 97.12 258 ILE A CA 1
ATOM 1935 C C . ILE A 1 258 ? -5.282 -7.289 28.018 1.00 97.12 258 ILE A C 1
ATOM 1937 O O . ILE A 1 258 ? -5.404 -6.061 28.079 1.00 97.12 258 ILE A O 1
ATOM 1941 N N . SER A 1 259 ? -4.510 -7.881 27.106 1.00 97.25 259 SER A N 1
ATOM 1942 C CA . SER A 1 259 ? -3.854 -7.143 26.026 1.00 97.25 259 SER A CA 1
ATOM 1943 C C . SER A 1 259 ? -4.870 -6.421 25.138 1.00 97.25 259 SER A C 1
ATOM 1945 O O . SER A 1 259 ? -6.007 -6.863 24.981 1.00 97.25 259 SER A O 1
ATOM 1947 N N . ASN A 1 260 ? -4.444 -5.317 24.521 1.00 97.44 260 ASN A N 1
ATOM 1948 C CA . ASN A 1 260 ? -5.280 -4.583 23.573 1.00 97.44 260 ASN A CA 1
ATOM 1949 C C . ASN A 1 260 ? -5.672 -5.478 22.392 1.00 97.44 260 ASN A C 1
ATOM 1951 O O . ASN A 1 260 ? -4.838 -6.202 21.837 1.00 97.44 260 ASN A O 1
ATOM 1955 N N . ARG A 1 261 ? -6.932 -5.378 21.973 1.00 97.94 261 ARG A N 1
ATOM 1956 C CA . ARG A 1 261 ? -7.428 -6.040 20.769 1.00 97.94 261 ARG A CA 1
ATOM 1957 C C . ARG A 1 261 ? -6.732 -5.437 19.554 1.00 97.94 261 ARG A C 1
ATOM 1959 O O . ARG A 1 261 ? -6.393 -4.255 19.543 1.00 97.94 261 ARG A O 1
ATOM 1966 N N . SER A 1 262 ? -6.489 -6.257 18.540 1.00 92.56 262 SER A N 1
ATOM 1967 C CA . SER A 1 262 ? -5.859 -5.834 17.287 1.00 92.56 262 SER A CA 1
ATOM 1968 C C . SER A 1 262 ? -6.735 -6.257 16.120 1.00 92.56 262 SER A C 1
ATOM 1970 O O . SER A 1 262 ? -7.236 -7.380 16.097 1.00 92.56 262 SER A O 1
ATOM 1972 N N . LEU A 1 263 ? -6.925 -5.360 15.160 1.00 89.44 263 LEU A N 1
ATOM 1973 C CA . LEU A 1 263 ? -7.684 -5.619 13.946 1.00 89.44 263 LEU A CA 1
ATOM 1974 C C . LEU A 1 263 ? -6.881 -5.149 12.742 1.00 89.44 263 LEU A C 1
ATOM 1976 O O . LEU A 1 263 ? -6.458 -3.996 12.694 1.00 89.44 263 LEU A O 1
ATOM 1980 N N . THR A 1 264 ? -6.730 -6.027 11.756 1.00 84.06 264 THR A N 1
ATOM 1981 C CA . THR A 1 264 ? -6.248 -5.660 10.424 1.00 84.06 264 THR A CA 1
ATOM 1982 C C . THR A 1 264 ? -7.439 -5.517 9.488 1.00 84.06 264 THR A C 1
ATOM 1984 O O . THR A 1 264 ? -8.321 -6.378 9.433 1.00 84.06 264 THR A O 1
ATOM 1987 N N . ILE A 1 265 ? -7.471 -4.401 8.769 1.00 83.38 265 ILE A N 1
ATOM 1988 C CA . ILE A 1 265 ? -8.510 -4.072 7.804 1.00 83.38 265 ILE A CA 1
ATOM 1989 C C . ILE A 1 265 ? -8.150 -4.741 6.482 1.00 83.38 265 ILE A C 1
ATOM 1991 O O . ILE A 1 265 ? -7.152 -4.394 5.855 1.00 83.38 265 ILE A O 1
ATOM 1995 N N . THR A 1 266 ? -8.932 -5.731 6.066 1.00 69.50 266 THR A N 1
ATOM 1996 C CA . THR A 1 266 ? -8.588 -6.550 4.891 1.00 69.50 266 THR A CA 1
ATOM 1997 C C . THR A 1 266 ? -8.810 -5.791 3.579 1.00 69.50 266 THR A C 1
ATOM 1999 O O . THR A 1 266 ? -9.744 -5.004 3.447 1.00 69.50 266 THR A O 1
ATOM 2002 N N . GLN A 1 267 ? -7.945 -6.013 2.580 1.00 66.06 267 GLN A N 1
ATOM 2003 C CA . GLN A 1 267 ? -8.014 -5.326 1.280 1.00 66.06 267 GLN A CA 1
ATOM 2004 C C . GLN A 1 267 ? -9.097 -5.875 0.329 1.00 66.06 267 GLN A C 1
ATOM 2006 O O . GLN A 1 267 ? -9.167 -5.462 -0.827 1.00 66.06 267 GLN A O 1
ATOM 2011 N N . THR A 1 268 ? -9.955 -6.784 0.782 1.00 60.38 268 THR A N 1
ATOM 2012 C CA . THR A 1 268 ? -10.864 -7.533 -0.097 1.00 60.38 268 THR A CA 1
ATOM 2013 C C . THR A 1 268 ? -12.333 -7.135 0.030 1.00 60.38 268 THR A C 1
ATOM 2015 O O . THR A 1 268 ? -13.116 -7.522 -0.831 1.00 60.38 268 THR A O 1
ATOM 2018 N N . GLN A 1 269 ? -12.726 -6.360 1.050 1.00 62.81 269 GLN A N 1
ATOM 2019 C CA . GLN A 1 269 ? -14.128 -5.983 1.282 1.00 62.81 269 GLN A CA 1
ATOM 2020 C C . GLN A 1 269 ? -14.292 -4.477 1.517 1.00 62.81 269 GLN A C 1
ATOM 2022 O O . GLN A 1 269 ? -13.472 -3.857 2.189 1.00 62.81 269 GLN A O 1
ATOM 2027 N N . ASP A 1 270 ? -15.382 -3.904 0.998 1.00 68.62 270 ASP A N 1
ATOM 2028 C CA . ASP A 1 270 ? -15.740 -2.487 1.193 1.00 68.62 270 ASP A CA 1
ATOM 2029 C C . ASP A 1 270 ? -16.419 -2.228 2.550 1.00 68.62 270 ASP A C 1
ATOM 2031 O O . ASP A 1 270 ? -16.626 -1.082 2.959 1.00 68.62 270 ASP A O 1
ATOM 2035 N N . GLN A 1 271 ? -16.760 -3.303 3.267 1.00 77.25 271 GLN A N 1
ATOM 2036 C CA . GLN A 1 271 ? -17.288 -3.276 4.625 1.00 77.25 271 GLN A CA 1
ATOM 2037 C C . GLN A 1 271 ? -16.733 -4.455 5.421 1.00 77.25 271 GLN A C 1
ATOM 2039 O O . GLN A 1 271 ? -16.673 -5.574 4.917 1.00 77.25 271 GLN A O 1
ATOM 2044 N N . GLN A 1 272 ? -16.366 -4.216 6.679 1.00 87.94 272 GLN A N 1
ATOM 2045 C CA . GLN A 1 272 ? -15.877 -5.252 7.589 1.00 87.94 272 GLN A CA 1
ATOM 2046 C C . GLN A 1 272 ? -16.666 -5.192 8.897 1.00 87.94 272 GLN A C 1
ATOM 2048 O O . GLN A 1 272 ? -16.878 -4.119 9.457 1.00 87.94 272 GLN A O 1
ATOM 2053 N N . ARG A 1 273 ? -17.105 -6.346 9.406 1.00 93.19 273 ARG A N 1
ATOM 2054 C CA . ARG A 1 273 ? -17.835 -6.429 10.677 1.00 93.19 273 ARG A CA 1
ATOM 2055 C C . ARG A 1 273 ? -16.998 -7.150 11.723 1.00 93.19 273 ARG A C 1
ATOM 2057 O O . ARG A 1 273 ? -16.543 -8.264 11.488 1.00 93.19 273 ARG A O 1
ATOM 2064 N N . VAL A 1 274 ? -16.848 -6.532 12.889 1.00 95.69 274 VAL A N 1
ATOM 2065 C CA . VAL A 1 274 ? -16.163 -7.107 14.054 1.00 95.69 274 VAL A CA 1
ATOM 2066 C C . VAL A 1 274 ? -17.208 -7.440 15.106 1.00 95.69 274 VAL A C 1
ATOM 2068 O O . VAL A 1 274 ? -18.071 -6.618 15.407 1.00 95.69 274 VAL A O 1
ATOM 2071 N N . SER A 1 275 ? -17.182 -8.668 15.618 1.00 97.25 275 SER A N 1
ATOM 2072 C CA . SER A 1 275 ? -18.084 -9.126 16.676 1.00 97.25 275 SER A CA 1
ATOM 2073 C C . SER A 1 275 ? -17.273 -9.563 17.880 1.00 97.25 275 SER A C 1
ATOM 2075 O O . SER A 1 275 ? -16.596 -10.583 17.827 1.00 97.25 275 SER A O 1
ATOM 2077 N N . ASP A 1 276 ? -17.369 -8.786 18.950 1.00 98.25 276 ASP A N 1
ATOM 2078 C CA . ASP A 1 276 ? -16.633 -9.006 20.185 1.00 98.25 276 ASP A CA 1
ATOM 2079 C C . ASP A 1 276 ? -17.566 -9.340 21.345 1.00 98.25 276 ASP A C 1
ATOM 2081 O O . ASP A 1 276 ? -18.762 -9.027 21.351 1.00 98.25 276 ASP A O 1
ATOM 2085 N N . ILE A 1 277 ? -16.974 -9.950 22.366 1.00 98.12 277 ILE A N 1
ATOM 2086 C CA . ILE A 1 277 ? -17.585 -10.140 23.674 1.00 98.12 277 ILE A CA 1
ATOM 2087 C C . ILE A 1 277 ? -16.639 -9.537 24.708 1.00 98.12 277 ILE A C 1
ATOM 2089 O O . ILE A 1 277 ? -15.461 -9.903 24.769 1.00 98.12 277 ILE A O 1
ATOM 2093 N N . VAL A 1 278 ? -17.169 -8.626 25.520 1.00 98.25 278 VAL A N 1
ATOM 2094 C CA . VAL A 1 278 ? -16.566 -8.264 26.800 1.00 98.25 278 VAL A CA 1
ATOM 2095 C C . VAL A 1 278 ? -17.064 -9.284 27.809 1.00 98.25 278 VAL A C 1
ATOM 2097 O O . VAL A 1 278 ? -18.263 -9.392 28.051 1.00 98.25 278 VAL A O 1
ATOM 2100 N N . VAL A 1 279 ? -16.140 -10.063 28.368 1.00 96.88 279 VAL A N 1
ATOM 2101 C CA . VAL A 1 279 ? -16.479 -11.093 29.359 1.00 96.88 279 VAL A CA 1
ATOM 2102 C C . VAL A 1 279 ? -16.801 -10.443 30.699 1.00 96.88 279 VAL A C 1
ATOM 2104 O O . VAL A 1 279 ? -17.747 -10.846 31.370 1.00 96.88 279 VAL A O 1
ATOM 2107 N N . ARG A 1 280 ? -16.024 -9.423 31.078 1.00 97.50 280 ARG A N 1
ATOM 2108 C CA . ARG A 1 280 ? -16.122 -8.760 32.374 1.00 97.50 280 ARG A CA 1
ATOM 2109 C C . ARG A 1 280 ? -15.574 -7.332 32.326 1.00 97.50 280 ARG A C 1
ATOM 2111 O O . ARG A 1 280 ? -14.621 -7.058 31.598 1.00 97.50 280 ARG A O 1
ATOM 2118 N N . TRP A 1 281 ? -16.147 -6.449 33.143 1.00 97.75 281 TRP A N 1
ATOM 2119 C CA . TRP A 1 281 ? -15.603 -5.120 33.445 1.00 97.75 281 TRP A CA 1
ATOM 2120 C C . TRP A 1 281 ? -14.747 -5.160 34.715 1.00 97.75 281 TRP A C 1
ATOM 2122 O O . TRP A 1 281 ? -15.113 -5.846 35.669 1.00 97.75 281 TRP A O 1
ATOM 2132 N N . SER A 1 282 ? -13.638 -4.423 34.740 1.00 96.31 282 SER A N 1
ATOM 2133 C CA . SER A 1 282 ? -12.662 -4.422 35.844 1.00 96.31 282 SER A CA 1
ATOM 2134 C C . SER A 1 282 ? -13.248 -4.096 37.221 1.00 96.31 282 SER A C 1
ATOM 2136 O O . SER A 1 282 ? -12.821 -4.666 38.221 1.00 96.31 282 SER A O 1
ATOM 2138 N N . ASP A 1 283 ? -14.237 -3.211 37.285 1.00 96.19 283 ASP A N 1
ATOM 2139 C CA . ASP A 1 283 ? -14.888 -2.747 38.514 1.00 96.19 283 ASP A CA 1
ATOM 2140 C C . ASP A 1 283 ? -16.137 -3.551 38.908 1.00 96.19 283 ASP A C 1
ATOM 2142 O O . ASP A 1 283 ? -16.662 -3.358 40.005 1.00 96.19 283 ASP A O 1
ATOM 2146 N N . LEU A 1 284 ? -16.628 -4.454 38.052 1.00 92.81 284 LEU A N 1
ATOM 2147 C CA . LEU A 1 284 ? -17.811 -5.263 38.359 1.00 92.81 284 LEU A CA 1
ATOM 2148 C C . LEU A 1 284 ? -17.431 -6.680 38.793 1.00 92.81 284 LEU A C 1
ATOM 2150 O O . LEU A 1 284 ? -16.414 -7.208 38.336 1.00 92.81 284 LEU A O 1
ATOM 2154 N N . PRO A 1 285 ? -18.245 -7.330 39.648 1.00 83.88 285 PRO A N 1
ATOM 2155 C CA . PRO A 1 285 ? -18.117 -8.756 39.936 1.00 83.88 285 PRO A CA 1
ATOM 2156 C C . PRO A 1 285 ? -18.327 -9.607 38.672 1.00 83.88 285 PRO A C 1
ATOM 2158 O O . PRO A 1 285 ? -18.899 -9.144 37.683 1.00 83.88 285 PRO A O 1
ATOM 2161 N N . GLY A 1 286 ? -17.809 -10.835 38.708 1.00 70.31 286 GLY A N 1
ATOM 2162 C CA . GLY A 1 286 ? -17.887 -11.802 37.606 1.00 70.31 286 GLY A CA 1
ATOM 2163 C C . GLY A 1 286 ? -19.137 -12.651 37.666 1.00 70.31 286 GLY A C 1
ATOM 2164 O O . GLY A 1 286 ? -19.735 -12.724 38.763 1.00 70.31 286 GLY A O 1
#

Foldseek 3Di:
DDDDDDDDDDDDDDDDDDDDDDPPDPPDDDDDQDKDKFWWAAWDDDPQWIKTWTDDPNDIDIAIADPQAFEWEDADPDDIDGDDRVPGFTRFIWMFGHDPVRHTNYIYTYWHKAKFFFQDDDPQWTQTLVRDIAREDTPRSVPPDDDDGRWIKIFTADPVPRHGNDIDTDPDTDPPHQQPAWAKEKEKEAEDPPPDPPFWKAKQKVVQVRQQRRGTWDDDPDRMTMDIDGHGASDKIWIWMARRDPQFTADPLVLHDDDTDMDTHHSPDSYHYHYYYRNDTNNDHD

Sequence (286 aa):
MRGMRFWCHGVLIVACSLAASSTFHAMAKADPFDTVQALYVSEATAPTAATITVQQDDRVMVYSMTTDAAIRERSGDAAWQTGSLSHLVAGEPVTLHLNGAGYVTGVDAQYTVVTTRLITSHNGYLITTSGQAFRLVGAAAQVQQTWPLGTFLRLHVDPATGEAFDVSASSQPFSGGPLAQQIQVTFVVTVPPNTPARDVVYIATDNANWVPNGVRMSPVAGNRWSVTLSLGKGSSIKYKYTRGSWETAETNQSGQEISNRSLTITQTQDQQRVSDIVVRWSDLPG

pLDDT: mean 84.31, std 19.32, range [30.0, 98.62]

Radius of gyration: 35.89 Å; chains: 1; bounding box: 66×58×146 Å